Protein AF-A0A1Q3DV21-F1 (afdb_monomer_lite)

pLDDT: mean 72.17, std 26.62, range [23.64, 98.75]

Structure (mmCIF, N/CA/C/O backbone):
data_AF-A0A1Q3DV21-F1
#
_entry.id   AF-A0A1Q3DV21-F1
#
loop_
_atom_site.group_PDB
_atom_site.id
_atom_site.type_symbol
_atom_site.label_atom_id
_atom_site.label_alt_id
_atom_site.label_comp_id
_atom_site.label_asym_id
_atom_site.label_entity_id
_atom_site.label_seq_id
_atom_site.pdbx_PDB_ins_code
_atom_site.Cartn_x
_atom_site.Cartn_y
_atom_site.Cartn_z
_atom_site.occupancy
_atom_site.B_iso_or_equiv
_atom_site.auth_seq_id
_atom_site.auth_comp_id
_atom_site.auth_asym_id
_atom_site.auth_atom_id
_atom_site.pdbx_PDB_model_num
ATOM 1 N N . MET A 1 1 ? -10.808 -25.179 53.949 1.00 35.56 1 MET A N 1
ATOM 2 C CA . MET A 1 1 ? -9.372 -25.484 53.773 1.00 35.56 1 MET A CA 1
ATOM 3 C C . MET A 1 1 ? -9.140 -25.566 52.272 1.00 35.56 1 MET A C 1
ATOM 5 O O . MET A 1 1 ? -9.247 -26.633 51.697 1.00 35.56 1 MET A O 1
ATOM 9 N N . ASP A 1 2 ? -9.197 -24.445 51.559 1.00 35.69 2 ASP A N 1
ATOM 10 C CA . ASP A 1 2 ? -8.085 -23.500 51.369 1.00 35.69 2 ASP A CA 1
ATOM 11 C C . ASP A 1 2 ? -6.760 -24.191 51.053 1.00 35.69 2 ASP A C 1
ATOM 13 O O . ASP A 1 2 ? -6.125 -24.753 51.946 1.00 35.69 2 ASP A O 1
ATOM 17 N N . LYS A 1 3 ? -6.335 -24.070 49.792 1.00 32.59 3 LYS A N 1
ATOM 18 C CA . LYS A 1 3 ? -5.086 -23.388 49.433 1.00 32.59 3 LYS A CA 1
ATOM 19 C C . LYS A 1 3 ? -5.091 -23.030 47.945 1.00 32.59 3 LYS A C 1
ATOM 21 O O . LYS A 1 3 ? -5.139 -23.892 47.075 1.00 32.59 3 LYS A O 1
ATOM 26 N N . GLN A 1 4 ? -5.053 -21.721 47.711 1.00 35.03 4 GLN A N 1
ATOM 27 C CA . GLN A 1 4 ? -4.683 -21.059 46.466 1.00 35.03 4 GLN A CA 1
ATOM 28 C C . GLN A 1 4 ? -3.379 -21.638 45.902 1.00 35.03 4 GLN A C 1
ATOM 30 O O . GLN A 1 4 ? -2.454 -21.918 46.666 1.00 35.03 4 GLN A O 1
ATOM 35 N N . CYS A 1 5 ? -3.257 -21.690 44.575 1.00 30.16 5 CYS A N 1
ATOM 36 C CA . CYS A 1 5 ? -1.949 -21.610 43.941 1.00 30.16 5 CYS A CA 1
ATOM 37 C C . CYS A 1 5 ? -1.954 -20.489 42.903 1.00 30.16 5 CYS A C 1
ATOM 39 O O . CYS A 1 5 ? -2.880 -20.333 42.111 1.00 30.16 5 CYS A O 1
ATOM 41 N N . VAL A 1 6 ? -0.930 -19.662 43.037 1.00 31.05 6 VAL A N 1
ATOM 42 C CA . VAL A 1 6 ? -0.756 -18.323 42.495 1.00 31.05 6 VAL A CA 1
ATOM 43 C C . VAL A 1 6 ? -0.111 -18.385 41.111 1.00 31.05 6 VAL A C 1
ATOM 45 O O . VAL A 1 6 ? 0.775 -19.197 40.861 1.00 31.05 6 VAL A O 1
ATOM 48 N N . ASN A 1 7 ? -0.547 -17.462 40.253 1.00 39.38 7 ASN A N 1
ATOM 49 C CA . ASN A 1 7 ? 0.045 -17.052 38.979 1.00 39.38 7 ASN A CA 1
ATOM 50 C C . ASN A 1 7 ? 1.584 -16.969 38.986 1.00 39.38 7 ASN A C 1
ATOM 52 O O . ASN A 1 7 ? 2.143 -16.299 39.852 1.00 39.38 7 ASN A O 1
ATOM 56 N N . LYS A 1 8 ? 2.236 -17.477 37.930 1.00 30.03 8 LYS A N 1
ATOM 57 C CA . LYS A 1 8 ? 3.458 -16.905 37.320 1.00 30.03 8 LYS A CA 1
ATOM 58 C C . LYS A 1 8 ? 3.428 -17.248 35.828 1.00 30.03 8 LYS A C 1
ATOM 60 O O . LYS A 1 8 ? 3.391 -18.417 35.480 1.00 30.03 8 LYS A O 1
ATOM 65 N N . GLY A 1 9 ? 3.232 -16.260 34.958 1.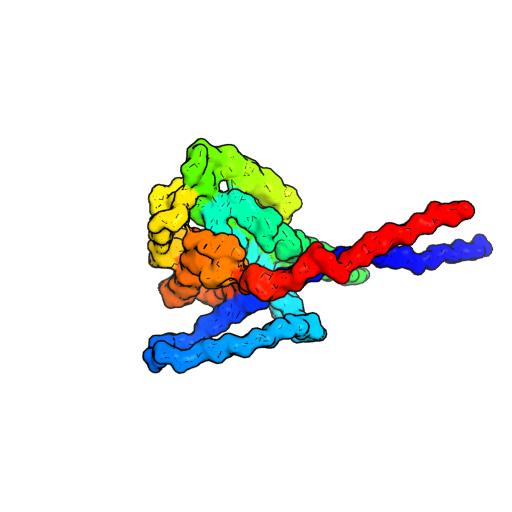00 24.84 9 GLY A N 1
ATOM 66 C CA . GLY A 1 9 ? 4.333 -15.584 34.258 1.00 24.84 9 GLY A CA 1
ATOM 67 C C . GLY A 1 9 ? 4.402 -16.161 32.840 1.00 24.84 9 GLY A C 1
ATOM 68 O O . GLY A 1 9 ? 4.728 -17.322 32.666 1.00 24.84 9 GLY A O 1
ATOM 69 N N . GLY A 1 10 ? 3.921 -15.462 31.819 1.00 30.41 10 GLY A N 1
ATOM 70 C CA . GLY A 1 10 ? 4.657 -14.355 31.218 1.00 30.41 10 GLY A CA 1
ATOM 71 C C . GLY A 1 10 ? 5.311 -14.858 29.931 1.00 30.41 10 GLY A C 1
ATOM 72 O O . GLY A 1 10 ? 6.524 -15.025 29.883 1.00 30.41 10 GLY A O 1
ATOM 73 N N . ALA A 1 11 ? 4.504 -15.143 28.906 1.00 30.14 11 ALA A N 1
ATOM 74 C CA . ALA A 1 11 ? 5.015 -15.365 27.560 1.00 30.14 11 ALA A CA 1
ATOM 75 C C . ALA A 1 11 ? 5.214 -13.987 26.923 1.00 30.14 11 ALA A C 1
ATOM 77 O O . ALA A 1 11 ? 4.266 -13.352 26.463 1.00 30.14 11 ALA A O 1
ATOM 78 N N . GLY A 1 12 ? 6.445 -13.485 27.000 1.00 24.62 12 GLY A N 1
ATOM 79 C CA . GLY A 1 12 ? 6.849 -12.277 26.300 1.00 24.62 12 GLY A CA 1
ATOM 80 C C . GLY A 1 12 ? 6.741 -12.510 24.800 1.00 24.62 12 GLY A C 1
ATOM 81 O O . GLY A 1 12 ? 7.603 -13.157 24.213 1.00 24.62 12 GLY A O 1
ATOM 82 N N . ALA A 1 13 ? 5.693 -11.969 24.183 1.00 28.05 13 ALA A N 1
ATOM 83 C CA . ALA A 1 13 ? 5.725 -11.681 22.763 1.00 28.05 13 ALA A CA 1
ATOM 84 C C . ALA A 1 13 ? 6.849 -10.660 22.560 1.00 28.05 13 ALA A C 1
ATOM 86 O O . ALA A 1 13 ? 6.783 -9.536 23.065 1.00 28.05 13 ALA A O 1
ATOM 87 N N . GLN A 1 14 ? 7.923 -11.073 21.892 1.00 23.64 14 GLN A N 1
ATOM 88 C CA . GLN A 1 14 ? 8.923 -10.147 21.384 1.00 23.64 14 GLN A CA 1
ATOM 89 C C . GLN A 1 14 ? 8.201 -9.224 20.404 1.00 23.64 14 GLN A C 1
ATOM 91 O O . GLN A 1 14 ? 7.930 -9.589 19.264 1.00 23.64 14 GLN A O 1
ATOM 96 N N . LEU A 1 15 ? 7.838 -8.036 20.885 1.00 29.30 15 LEU A N 1
ATOM 97 C CA . LEU A 1 15 ? 7.386 -6.939 20.053 1.00 29.30 15 LEU A CA 1
ATOM 98 C C . LEU A 1 15 ? 8.583 -6.566 19.176 1.00 29.30 15 LEU A C 1
ATOM 100 O O . LEU A 1 15 ? 9.472 -5.827 19.602 1.00 29.30 15 LEU A O 1
ATOM 104 N N . VAL A 1 16 ? 8.657 -7.132 17.971 1.00 29.67 16 VAL A N 1
ATOM 105 C CA . VAL A 1 16 ? 9.509 -6.570 16.926 1.00 29.67 16 VAL A CA 1
ATOM 106 C C . VAL A 1 16 ? 8.930 -5.186 16.688 1.00 29.67 16 VAL A C 1
ATOM 108 O O . VAL A 1 16 ? 7.840 -5.046 16.140 1.00 29.67 16 VAL A O 1
ATOM 111 N N . ALA A 1 17 ? 9.596 -4.169 17.230 1.00 31.95 17 ALA A N 1
ATOM 112 C CA . ALA A 1 17 ? 9.187 -2.787 17.080 1.00 31.95 17 ALA A CA 1
ATOM 113 C C . ALA A 1 17 ? 9.371 -2.407 15.610 1.00 31.95 17 ALA A C 1
ATOM 115 O O . ALA A 1 17 ? 10.426 -1.926 15.200 1.00 31.95 17 ALA A O 1
ATOM 116 N N . VAL A 1 18 ? 8.342 -2.666 14.809 1.00 42.09 18 VAL A N 1
ATOM 117 C CA . VAL A 1 18 ? 8.222 -2.128 13.466 1.00 42.09 18 VAL A CA 1
ATOM 118 C C . VAL A 1 18 ? 8.000 -0.632 13.641 1.00 42.09 18 VAL A C 1
ATOM 120 O O . VAL A 1 18 ? 6.947 -0.186 14.100 1.00 42.09 18 VAL A O 1
ATOM 123 N N . LYS A 1 19 ? 9.048 0.157 13.403 1.00 44.41 19 LYS A N 1
ATOM 124 C CA . LYS A 1 19 ? 8.984 1.599 13.603 1.00 44.41 19 LYS A CA 1
ATOM 125 C C . LYS A 1 19 ? 8.316 2.214 12.381 1.00 44.41 19 LYS A C 1
ATOM 127 O O . LYS A 1 19 ? 8.913 2.255 11.311 1.00 44.41 19 LYS A O 1
ATOM 132 N N . PHE A 1 20 ? 7.100 2.703 12.575 1.00 51.22 20 PHE A N 1
ATOM 133 C CA . PHE A 1 20 ? 6.411 3.543 11.609 1.00 51.22 20 PHE A CA 1
ATOM 134 C C . PHE A 1 20 ? 6.619 5.021 11.947 1.00 51.22 20 PHE A C 1
ATOM 136 O O . PHE A 1 20 ? 6.618 5.401 13.120 1.00 51.22 20 PHE A O 1
ATOM 143 N N . ILE A 1 21 ? 6.802 5.861 10.929 1.00 53.31 21 ILE A N 1
ATOM 144 C CA . ILE A 1 21 ? 6.745 7.324 11.065 1.00 53.31 21 ILE A CA 1
ATOM 145 C C . ILE A 1 21 ? 5.507 7.812 10.317 1.00 53.31 21 ILE A C 1
ATOM 147 O O . ILE A 1 21 ? 5.285 7.426 9.171 1.00 53.31 21 ILE A O 1
ATOM 151 N N . GLU A 1 22 ? 4.706 8.653 10.974 1.00 53.53 22 GLU A N 1
ATOM 152 C CA . GLU A 1 22 ? 3.632 9.391 10.308 1.00 53.53 22 GLU A CA 1
ATOM 153 C C . GLU A 1 22 ? 4.250 10.431 9.372 1.00 53.53 22 GLU A C 1
ATOM 155 O O . GLU A 1 22 ? 5.008 11.303 9.812 1.00 53.53 22 GLU A O 1
ATOM 160 N N . LEU A 1 23 ? 3.932 10.358 8.081 1.00 54.03 23 LEU A N 1
ATOM 161 C CA . LEU A 1 23 ? 4.341 11.379 7.124 1.00 54.03 23 LEU A CA 1
ATOM 162 C C . LEU A 1 23 ? 3.370 12.560 7.200 1.00 54.03 23 LEU A C 1
ATOM 164 O O . LEU A 1 23 ? 2.352 12.624 6.515 1.00 54.03 23 LEU A O 1
ATOM 168 N N . CYS A 1 24 ? 3.702 13.523 8.059 1.00 43.19 24 CYS A N 1
ATOM 169 C CA . CYS A 1 24 ? 2.975 14.782 8.180 1.00 43.19 24 CYS A CA 1
ATOM 170 C C . CYS A 1 24 ? 3.226 15.678 6.953 1.00 43.19 24 CYS A C 1
ATOM 172 O O . CYS A 1 24 ? 4.159 16.481 6.947 1.00 43.19 24 CYS A O 1
ATOM 174 N N . LEU A 1 25 ? 2.367 15.603 5.933 1.00 46.66 25 LEU A N 1
ATOM 175 C CA . LEU A 1 25 ? 2.372 16.522 4.784 1.00 46.66 25 LEU A CA 1
ATOM 176 C C . LEU A 1 25 ? 1.819 17.907 5.179 1.00 46.66 25 LEU A C 1
ATOM 178 O O . LEU A 1 25 ? 0.729 18.304 4.771 1.00 46.66 25 LEU A O 1
ATOM 182 N N . ARG A 1 26 ? 2.531 18.666 6.022 1.00 35.03 26 ARG A N 1
ATOM 183 C CA . ARG A 1 26 ? 2.174 20.068 6.299 1.00 35.03 26 ARG A CA 1
ATOM 184 C C . ARG A 1 26 ? 3.036 21.031 5.473 1.00 35.03 26 ARG A C 1
ATOM 186 O O . ARG A 1 26 ? 4.129 21.387 5.895 1.00 35.03 26 ARG A O 1
ATOM 193 N N . LYS A 1 27 ? 2.397 21.540 4.406 1.00 30.62 27 LYS A N 1
ATOM 194 C CA . LYS A 1 27 ? 2.658 22.734 3.561 1.00 30.62 27 LYS A CA 1
ATOM 195 C C . LYS A 1 27 ? 3.421 22.532 2.235 1.00 30.62 27 LYS A C 1
ATOM 197 O O . LYS A 1 27 ? 4.240 21.625 2.144 1.00 30.62 27 LYS A O 1
ATOM 202 N N . PRO A 1 28 ? 3.120 23.367 1.209 1.00 33.75 28 PRO A N 1
ATOM 203 C CA . PRO A 1 28 ? 3.706 23.253 -0.123 1.00 33.75 28 PRO A CA 1
ATOM 204 C C . PRO A 1 28 ? 5.196 23.575 -0.066 1.00 33.75 28 PRO A C 1
ATOM 206 O O . PRO A 1 28 ? 5.605 24.527 0.598 1.00 33.75 28 PRO A O 1
ATOM 209 N N . ILE A 1 29 ? 5.981 22.773 -0.775 1.00 37.59 29 ILE A N 1
ATOM 210 C CA . ILE A 1 29 ? 7.421 22.938 -0.936 1.00 37.59 29 ILE A CA 1
ATOM 211 C C . ILE A 1 29 ? 7.643 24.114 -1.894 1.00 37.59 29 ILE A C 1
ATOM 213 O O . ILE A 1 29 ? 7.579 23.950 -3.109 1.00 37.59 29 ILE A O 1
ATOM 217 N N . GLU A 1 30 ? 7.882 25.307 -1.352 1.00 34.59 30 GLU A N 1
ATOM 218 C CA . GLU A 1 30 ? 8.677 26.306 -2.063 1.00 34.59 30 GLU A CA 1
ATOM 219 C C . GLU A 1 30 ? 10.154 25.981 -1.827 1.00 34.59 30 GLU A C 1
ATOM 221 O O . GLU A 1 30 ? 10.592 25.815 -0.690 1.00 34.59 30 GLU A O 1
ATOM 226 N N . SER A 1 31 ? 10.852 25.804 -2.949 1.00 40.69 31 SER A N 1
ATOM 227 C CA . SER A 1 31 ? 12.302 25.778 -3.155 1.00 40.69 31 SER A CA 1
ATOM 228 C C . SER A 1 31 ? 13.183 25.853 -1.904 1.00 40.69 31 SER A C 1
ATOM 230 O O . SER A 1 31 ? 13.373 26.933 -1.358 1.00 40.69 31 SER A O 1
ATOM 232 N N . ASP A 1 32 ? 13.814 24.734 -1.550 1.00 32.00 32 ASP A N 1
ATOM 233 C CA . ASP A 1 32 ? 15.255 24.715 -1.278 1.00 32.00 32 ASP A CA 1
ATOM 234 C C . ASP A 1 32 ? 15.770 23.267 -1.262 1.00 32.00 32 ASP A C 1
ATOM 236 O O . ASP A 1 32 ? 15.599 22.491 -0.320 1.00 32.00 32 ASP A O 1
ATOM 240 N N . LEU A 1 33 ? 16.416 22.896 -2.370 1.00 40.44 33 LEU A N 1
ATOM 241 C CA . LEU A 1 33 ? 17.306 21.745 -2.454 1.00 40.44 33 LEU A CA 1
ATOM 242 C C . LEU A 1 33 ? 18.511 22.036 -1.555 1.00 40.44 33 LEU A C 1
ATOM 244 O O . LEU A 1 33 ? 19.382 22.802 -1.957 1.00 40.44 33 LEU A O 1
ATOM 248 N N . ASN A 1 34 ? 18.518 21.450 -0.353 1.00 35.69 34 ASN A N 1
ATOM 249 C CA . ASN A 1 34 ? 19.657 21.172 0.543 1.00 35.69 34 ASN A CA 1
ATOM 250 C C . ASN A 1 34 ? 19.338 21.539 1.998 1.00 35.69 34 ASN A C 1
ATOM 252 O O . ASN A 1 34 ? 19.782 22.578 2.480 1.00 35.69 34 ASN A O 1
ATOM 256 N N . GLN A 1 35 ? 18.633 20.654 2.712 1.00 34.09 35 GLN A N 1
ATOM 257 C CA . GLN A 1 35 ? 18.882 20.346 4.131 1.00 34.09 35 GLN A CA 1
ATOM 258 C C . GLN A 1 35 ? 17.888 19.289 4.639 1.00 34.09 35 GLN A C 1
ATOM 260 O O . GLN A 1 35 ? 16.906 19.590 5.308 1.00 34.09 35 GLN A O 1
ATOM 265 N N . VAL A 1 36 ? 18.179 18.014 4.377 1.00 36.81 36 VAL A N 1
ATOM 266 C CA . VAL A 1 36 ? 17.741 16.943 5.282 1.00 36.81 36 VAL A CA 1
ATOM 267 C C . VAL A 1 36 ? 18.975 16.544 6.075 1.00 36.81 36 VAL A C 1
ATOM 269 O O . VAL A 1 36 ? 19.808 15.763 5.622 1.00 36.81 36 VAL A O 1
ATOM 272 N N . ILE A 1 37 ? 19.139 17.160 7.246 1.00 32.81 37 ILE A N 1
ATOM 273 C CA . ILE A 1 37 ? 20.133 16.733 8.228 1.00 32.81 37 ILE A CA 1
ATOM 274 C C . ILE A 1 37 ? 19.688 15.355 8.726 1.00 32.81 37 ILE A C 1
ATOM 276 O O . ILE A 1 37 ? 18.810 15.231 9.579 1.00 32.81 37 ILE A O 1
ATOM 280 N N . VAL A 1 38 ? 20.292 14.308 8.169 1.00 33.12 38 VAL A N 1
ATOM 281 C CA . VAL A 1 38 ? 20.250 12.948 8.709 1.00 33.12 38 VAL A CA 1
ATOM 282 C C . VAL A 1 38 ? 21.035 12.927 10.019 1.00 33.12 38 VAL A C 1
ATOM 284 O O . VAL A 1 38 ? 22.242 12.712 10.041 1.00 33.12 38 VAL A O 1
ATOM 287 N N . ASN A 1 39 ? 20.345 13.166 11.132 1.00 27.00 39 ASN A N 1
ATOM 288 C CA . ASN A 1 39 ? 20.843 12.781 12.447 1.00 27.00 39 ASN A CA 1
ATOM 289 C C . ASN A 1 39 ? 20.519 11.292 12.657 1.00 27.00 39 ASN A C 1
ATOM 291 O O . ASN A 1 39 ? 19.334 10.948 12.731 1.00 27.00 39 ASN A O 1
ATOM 295 N N . PRO A 1 40 ? 21.517 10.394 12.788 1.00 35.28 40 PRO A N 1
ATOM 296 C CA . PRO A 1 40 ? 21.290 8.983 13.059 1.00 35.28 40 PRO A CA 1
ATOM 297 C C . PRO A 1 40 ? 20.991 8.827 14.551 1.00 35.28 40 PRO A C 1
ATOM 299 O O . PRO A 1 40 ? 21.788 8.317 15.332 1.00 35.28 40 PRO A O 1
ATOM 302 N N . ILE A 1 41 ? 19.830 9.313 14.976 1.00 32.16 41 ILE A N 1
ATOM 303 C CA . ILE A 1 41 ? 19.285 8.965 16.278 1.00 32.16 41 ILE A CA 1
ATOM 304 C C . ILE A 1 41 ? 18.467 7.706 16.032 1.00 32.16 41 ILE A C 1
ATOM 306 O O . ILE A 1 41 ? 17.327 7.759 15.567 1.00 32.16 41 ILE A O 1
ATOM 310 N N . LEU A 1 42 ? 19.076 6.559 16.348 1.00 32.81 42 LEU A N 1
ATOM 311 C CA . LEU A 1 42 ? 18.360 5.368 16.798 1.00 32.81 42 LEU A CA 1
ATOM 312 C C . LEU A 1 42 ? 17.388 5.832 17.886 1.00 32.81 42 LEU A C 1
ATOM 314 O O . LEU A 1 42 ? 17.743 5.965 19.057 1.00 32.81 42 LEU A O 1
ATOM 318 N N . TYR A 1 43 ? 16.183 6.198 17.459 1.00 33.72 43 TYR A N 1
ATOM 319 C CA . TYR A 1 43 ? 15.122 6.664 18.330 1.00 33.72 43 TYR A CA 1
ATOM 320 C C . TYR A 1 43 ? 14.756 5.472 19.201 1.00 33.72 43 TYR A C 1
ATOM 322 O O . TYR A 1 43 ? 14.035 4.582 18.760 1.00 33.72 43 TYR A O 1
ATOM 330 N N . ARG A 1 44 ? 15.336 5.414 20.401 1.00 30.89 44 ARG A N 1
ATOM 331 C CA . ARG A 1 44 ? 14.920 4.498 21.456 1.00 30.89 44 ARG A CA 1
ATOM 332 C C . ARG A 1 44 ? 13.477 4.869 21.790 1.00 30.89 44 ARG A C 1
ATOM 334 O O . ARG A 1 44 ? 13.268 5.957 22.330 1.00 30.89 44 ARG A O 1
ATOM 341 N N . PRO A 1 45 ? 12.477 4.033 21.473 1.00 35.00 45 PRO A N 1
ATOM 342 C CA . PRO A 1 45 ? 11.111 4.334 21.836 1.00 35.00 45 PRO A CA 1
ATOM 343 C C . PRO A 1 45 ? 10.963 3.971 23.310 1.00 35.00 45 PRO A C 1
ATOM 345 O O . PRO A 1 45 ? 10.558 2.868 23.651 1.00 35.00 45 PRO A O 1
ATOM 348 N N . THR A 1 46 ? 11.351 4.871 24.210 1.00 36.06 46 THR A N 1
ATOM 349 C CA . THR A 1 46 ? 10.904 4.767 25.603 1.00 36.06 46 THR A CA 1
ATOM 350 C C . THR A 1 46 ? 9.586 5.498 25.830 1.00 36.06 46 THR A C 1
ATOM 352 O O . THR A 1 46 ? 8.966 5.245 26.849 1.00 36.06 46 THR A O 1
ATOM 355 N N . HIS A 1 47 ? 9.098 6.307 24.876 1.00 36.62 47 HIS A N 1
ATOM 356 C CA . HIS A 1 47 ? 7.752 6.903 24.899 1.00 36.62 47 HIS A CA 1
ATOM 357 C C . HIS A 1 47 ? 7.254 7.324 23.496 1.00 36.62 47 HIS A C 1
ATOM 359 O O . HIS A 1 47 ? 6.862 8.470 23.289 1.00 36.62 47 HIS A O 1
ATOM 365 N N . SER A 1 48 ? 7.237 6.426 22.507 1.00 42.47 48 SER A N 1
ATOM 366 C CA . SER A 1 48 ? 6.312 6.620 21.379 1.00 42.47 48 SER A CA 1
ATOM 367 C C . SER A 1 48 ? 4.942 6.148 21.853 1.00 42.47 48 SER A C 1
ATOM 369 O O . SER A 1 48 ? 4.779 4.961 22.136 1.00 42.47 48 SER A O 1
ATOM 371 N N . GLY A 1 49 ? 3.982 7.061 22.020 1.00 45.97 49 GLY A N 1
ATOM 372 C CA . GLY A 1 49 ? 2.587 6.663 22.215 1.00 45.97 49 GLY A CA 1
ATOM 373 C C . GLY A 1 49 ? 2.187 5.668 21.125 1.00 45.97 49 GLY A C 1
ATOM 374 O O . GLY A 1 49 ? 2.684 5.772 20.005 1.00 45.97 49 GLY A O 1
ATOM 375 N N . ASP A 1 50 ? 1.361 4.681 21.465 1.00 54.06 50 ASP A N 1
ATOM 376 C CA . ASP A 1 50 ? 0.825 3.737 20.485 1.00 54.06 50 ASP A CA 1
ATOM 377 C C . ASP A 1 50 ? 0.179 4.546 19.333 1.00 54.06 50 ASP A C 1
ATOM 379 O O . ASP A 1 50 ? -0.774 5.285 19.589 1.00 54.06 50 ASP A O 1
ATOM 383 N N . PRO A 1 51 ? 0.716 4.501 18.095 1.00 54.97 51 PRO A N 1
ATOM 384 C CA . PRO A 1 51 ? 0.194 5.289 16.973 1.00 54.97 51 PRO A CA 1
ATOM 385 C C . PRO A 1 51 ? -1.215 4.836 16.562 1.00 54.97 51 PRO A C 1
ATOM 387 O O . PRO A 1 51 ? -1.936 5.566 15.883 1.00 54.97 51 PRO A O 1
ATOM 390 N N . PHE A 1 52 ? -1.623 3.653 17.024 1.00 57.47 52 PHE A N 1
ATOM 391 C CA . PHE A 1 52 ? -2.959 3.095 16.878 1.00 57.47 52 PHE A CA 1
ATOM 392 C C . PHE A 1 52 ? -3.788 3.250 18.156 1.00 57.47 52 PHE A C 1
ATOM 394 O O . PHE A 1 52 ? -4.907 2.737 18.233 1.00 57.47 52 PHE A O 1
ATOM 401 N N . LYS A 1 53 ? -3.293 4.012 19.147 1.00 56.09 53 LYS A N 1
ATOM 402 C CA . LYS A 1 53 ? -4.077 4.373 20.322 1.00 56.09 53 LYS A CA 1
ATOM 403 C C . LYS A 1 53 ? -5.315 5.104 19.842 1.00 56.09 53 LYS A C 1
ATOM 405 O O . LYS A 1 53 ? -5.256 6.159 19.212 1.00 56.09 53 LYS A O 1
ATOM 410 N N . ARG A 1 54 ? -6.455 4.505 20.141 1.00 58.78 54 ARG A N 1
ATOM 411 C CA . ARG A 1 54 ? -7.745 4.936 19.638 1.00 58.78 54 ARG A CA 1
ATOM 412 C C . ARG A 1 54 ? -8.144 6.274 20.268 1.00 58.78 54 ARG A C 1
ATOM 414 O O . ARG A 1 54 ? -8.681 6.327 21.367 1.00 58.78 54 ARG A O 1
ATOM 421 N N . GLU A 1 55 ? -7.864 7.366 19.560 1.00 57.00 55 GLU A N 1
ATOM 422 C CA . GLU A 1 55 ? -8.284 8.728 19.940 1.00 57.00 55 GLU A CA 1
ATOM 423 C C . GLU A 1 55 ? -9.774 8.992 19.639 1.00 57.00 55 GLU A C 1
ATOM 425 O O . GLU A 1 55 ? -10.339 9.984 20.090 1.00 57.00 55 GLU A O 1
ATOM 430 N N . SER A 1 56 ? -10.416 8.108 18.865 1.00 58.22 56 SER A N 1
ATOM 431 C CA . SER A 1 56 ? -11.757 8.276 18.297 1.00 58.22 56 SER A CA 1
ATOM 432 C C . SER A 1 56 ? -12.653 7.074 18.596 1.00 58.22 56 SER A C 1
ATOM 434 O O . SER A 1 56 ? -12.223 5.925 18.537 1.00 58.22 56 SER A O 1
ATOM 436 N N . THR A 1 57 ? -13.941 7.315 18.837 1.00 61.72 57 THR A N 1
ATOM 437 C CA . THR A 1 57 ? -14.937 6.244 18.988 1.00 61.72 57 THR A CA 1
ATOM 438 C C . THR A 1 57 ? -15.238 5.511 17.679 1.00 61.72 57 THR A C 1
ATOM 440 O O . THR A 1 57 ? -15.838 4.444 17.735 1.00 61.72 57 THR A O 1
ATOM 443 N N . ARG A 1 58 ? -14.801 6.015 16.516 1.00 65.38 58 ARG A N 1
ATOM 444 C CA . ARG A 1 58 ? -15.020 5.362 15.214 1.00 65.38 58 ARG A CA 1
ATOM 445 C C . ARG A 1 58 ? -14.022 4.216 14.971 1.00 65.38 58 ARG A C 1
ATOM 447 O O . ARG A 1 58 ? -12.862 4.366 15.361 1.00 65.38 58 ARG A O 1
ATOM 454 N N . PRO A 1 59 ? -14.441 3.118 14.314 1.00 70.88 59 PRO A N 1
ATOM 455 C CA . PRO A 1 59 ? -13.534 2.047 13.906 1.00 70.88 59 PRO A CA 1
ATOM 456 C C . PRO A 1 59 ? -12.494 2.581 12.914 1.00 70.88 59 PRO A C 1
ATOM 458 O O . PRO A 1 59 ? -12.829 3.372 12.026 1.00 70.88 59 PRO A O 1
ATOM 461 N N . GLN A 1 60 ? -11.228 2.186 13.077 1.00 85.06 60 GLN A N 1
ATOM 462 C CA . GLN A 1 60 ? -10.187 2.525 12.105 1.00 85.06 60 GLN A CA 1
ATOM 463 C C . GLN A 1 60 ? -10.290 1.579 10.911 1.00 85.06 60 GLN A C 1
ATOM 465 O O . GLN A 1 60 ? -10.410 0.371 11.089 1.00 85.06 60 GLN A O 1
ATOM 470 N N . ARG A 1 61 ? -10.213 2.129 9.700 1.00 92.88 61 ARG A N 1
ATOM 471 C CA . ARG A 1 61 ? -10.147 1.368 8.449 1.00 92.88 61 ARG A CA 1
ATOM 472 C C . ARG A 1 61 ? -8.730 1.482 7.912 1.00 92.88 61 ARG A C 1
ATOM 474 O O . ARG A 1 61 ? -8.348 2.541 7.407 1.00 92.88 61 ARG A O 1
ATOM 481 N N . VAL A 1 62 ? -7.935 0.440 8.127 1.00 94.19 62 VAL A N 1
ATOM 482 C CA . VAL A 1 62 ? -6.493 0.432 7.866 1.00 94.19 62 VAL A CA 1
ATOM 483 C C . VAL A 1 62 ? -6.218 -0.317 6.570 1.00 94.19 62 VAL A C 1
ATOM 485 O O . VAL A 1 62 ? -6.508 -1.504 6.472 1.00 94.19 62 VAL A O 1
ATOM 488 N N . LEU A 1 63 ? -5.643 0.376 5.594 1.00 97.75 63 LEU A N 1
ATOM 489 C CA . LEU A 1 63 ? -5.196 -0.181 4.326 1.00 97.75 63 LEU A CA 1
ATOM 490 C C . LEU A 1 63 ? -3.697 -0.455 4.362 1.00 97.75 63 LEU A C 1
ATOM 492 O O . LEU A 1 63 ? -2.912 0.455 4.617 1.00 97.75 63 LEU A O 1
ATOM 496 N N . LEU A 1 64 ? -3.304 -1.682 4.047 1.00 98.06 64 LEU A N 1
ATOM 497 C CA . LEU A 1 64 ? -1.935 -2.027 3.694 1.00 98.06 64 LEU A CA 1
ATOM 498 C C . LEU A 1 64 ? -1.764 -1.941 2.174 1.00 98.06 64 LEU A C 1
ATOM 500 O O . LEU A 1 64 ? -2.454 -2.656 1.453 1.00 98.06 64 LEU A O 1
ATOM 504 N N . VAL A 1 65 ? -0.841 -1.102 1.699 1.00 98.62 65 VAL A N 1
ATOM 505 C CA . VAL A 1 65 ? -0.459 -1.018 0.280 1.00 98.62 65 VAL A CA 1
ATOM 506 C C . VAL A 1 65 ? 0.925 -1.631 0.093 1.00 98.62 65 VAL A C 1
ATOM 508 O O . VAL A 1 65 ? 1.891 -1.162 0.698 1.00 98.62 65 VAL A O 1
ATOM 511 N N . THR A 1 66 ? 1.014 -2.660 -0.746 1.00 98.31 66 THR A N 1
ATOM 512 C CA . THR A 1 66 ? 2.235 -3.448 -1.017 1.00 98.31 66 THR A CA 1
ATOM 513 C C . THR A 1 66 ? 2.490 -3.562 -2.516 1.00 98.31 66 THR A C 1
ATOM 515 O O . THR A 1 66 ? 1.590 -3.284 -3.315 1.00 98.31 66 THR A O 1
ATOM 518 N N . ALA A 1 67 ? 3.717 -3.913 -2.904 1.00 97.62 67 ALA A N 1
ATOM 519 C CA . ALA A 1 67 ? 4.072 -4.050 -4.310 1.00 97.62 67 ALA A CA 1
ATOM 520 C C . ALA A 1 67 ? 3.729 -5.447 -4.826 1.00 97.62 67 ALA A C 1
ATOM 522 O O . ALA A 1 67 ? 3.139 -5.557 -5.901 1.00 97.62 67 ALA A O 1
ATOM 523 N N . HIS A 1 68 ? 4.074 -6.483 -4.058 1.00 97.81 68 HIS A N 1
ATOM 524 C CA . HIS A 1 68 ? 4.036 -7.870 -4.515 1.00 97.81 68 HIS A CA 1
ATOM 525 C C . HIS A 1 68 ? 3.361 -8.810 -3.510 1.00 97.81 68 HIS A C 1
ATOM 527 O O . HIS A 1 68 ? 3.347 -8.530 -2.309 1.00 97.81 68 HIS A O 1
ATOM 533 N N . PRO A 1 69 ? 2.800 -9.938 -3.983 1.00 97.75 69 PRO A N 1
ATOM 534 C CA . PRO A 1 69 ? 2.440 -11.057 -3.123 1.00 97.75 69 PRO A CA 1
ATOM 535 C C . PRO A 1 69 ? 3.677 -11.560 -2.383 1.00 97.75 69 PRO A C 1
ATOM 537 O O . PRO A 1 69 ? 4.625 -11.913 -3.073 1.00 97.75 69 PRO A O 1
ATOM 540 N N . ASP A 1 70 ? 3.609 -11.670 -1.049 1.00 95.38 70 ASP A N 1
ATOM 541 C CA . ASP A 1 70 ? 4.671 -11.998 -0.072 1.00 95.38 70 ASP A CA 1
ATOM 542 C C . ASP A 1 70 ? 5.099 -10.819 0.820 1.00 95.38 70 ASP A C 1
ATOM 544 O O . ASP A 1 70 ? 5.461 -11.028 1.985 1.00 95.38 70 ASP A O 1
ATOM 548 N N . ASP A 1 71 ? 4.952 -9.579 0.354 1.00 96.88 71 ASP A N 1
ATOM 549 C CA . ASP A 1 71 ? 5.287 -8.381 1.123 1.00 96.88 71 ASP A CA 1
ATOM 550 C C . ASP A 1 71 ? 4.519 -8.313 2.452 1.00 96.88 71 ASP A C 1
ATOM 552 O O . ASP A 1 71 ? 5.055 -7.909 3.494 1.00 96.88 71 ASP A O 1
ATOM 556 N N . GLU A 1 72 ? 3.242 -8.707 2.432 1.00 95.62 72 GLU A N 1
ATOM 557 C CA . GLU A 1 72 ? 2.343 -8.634 3.578 1.00 95.62 72 GLU A CA 1
ATOM 558 C C . GLU A 1 72 ? 2.814 -9.533 4.721 1.00 95.62 72 GLU A C 1
ATOM 560 O O . GLU A 1 72 ? 2.829 -9.110 5.881 1.00 95.62 72 GLU A O 1
ATOM 565 N N . CYS A 1 73 ? 3.261 -10.750 4.404 1.00 92.81 73 CYS A N 1
ATOM 566 C CA . CYS A 1 73 ? 3.731 -11.695 5.406 1.00 92.81 73 CYS A CA 1
ATOM 567 C C . CYS A 1 73 ? 5.198 -11.485 5.769 1.00 92.81 73 CYS A C 1
ATOM 569 O O . CYS A 1 73 ? 5.556 -11.643 6.940 1.00 92.81 73 CYS A O 1
ATOM 571 N N . LEU A 1 74 ? 6.030 -11.068 4.815 1.00 92.62 74 LEU A N 1
ATOM 572 C CA . LEU A 1 74 ? 7.457 -10.868 5.032 1.00 92.62 74 LEU A CA 1
ATOM 573 C C . LEU A 1 74 ? 7.746 -9.623 5.879 1.00 92.62 74 LEU A C 1
ATOM 575 O O . LEU A 1 74 ? 8.616 -9.661 6.755 1.00 92.62 74 LEU A O 1
ATOM 579 N N . PHE A 1 75 ? 7.011 -8.531 5.650 1.00 91.94 75 PHE A N 1
ATOM 580 C CA . PHE A 1 75 ? 7.310 -7.235 6.261 1.00 91.94 75 PHE A CA 1
ATOM 581 C C . PHE A 1 75 ? 6.244 -6.739 7.239 1.00 91.94 75 PHE A C 1
ATOM 583 O O . PHE A 1 75 ? 6.582 -6.031 8.192 1.00 91.94 75 PHE A O 1
ATOM 590 N N . PHE A 1 76 ? 4.974 -7.109 7.045 1.00 92.62 76 PHE A N 1
ATOM 591 C CA . PHE A 1 76 ? 3.859 -6.508 7.785 1.00 92.62 76 PHE A CA 1
ATOM 592 C C . PHE A 1 76 ? 3.124 -7.458 8.735 1.00 92.62 76 PHE A C 1
ATOM 594 O O . PHE A 1 76 ? 2.370 -6.965 9.575 1.00 92.62 76 PHE A O 1
ATOM 601 N N . ALA A 1 77 ? 3.373 -8.773 8.708 1.00 89.88 77 ALA A N 1
ATOM 602 C CA . ALA A 1 77 ? 2.672 -9.735 9.567 1.00 89.88 77 ALA A CA 1
ATOM 603 C C . ALA A 1 77 ? 2.638 -9.337 11.058 1.00 89.88 77 ALA A C 1
ATOM 605 O O . ALA A 1 77 ? 1.547 -9.326 11.635 1.00 89.88 77 ALA A O 1
ATOM 606 N N . PRO A 1 78 ? 3.753 -8.927 11.708 1.00 87.31 78 PRO A N 1
ATOM 607 C CA . PRO A 1 78 ? 3.707 -8.506 13.111 1.00 87.31 78 PRO A CA 1
ATOM 608 C C . PRO A 1 78 ? 2.782 -7.307 13.351 1.00 87.31 78 PRO A C 1
ATOM 610 O O . PRO A 1 78 ? 2.081 -7.252 14.362 1.00 87.31 78 PRO A O 1
ATOM 613 N N . THR A 1 79 ? 2.756 -6.351 12.420 1.00 85.88 79 THR A N 1
ATOM 614 C CA . THR A 1 79 ? 1.890 -5.170 12.491 1.00 85.88 79 THR A CA 1
ATOM 615 C C . THR A 1 79 ? 0.430 -5.547 12.286 1.00 85.88 79 THR A C 1
ATOM 617 O O . THR A 1 79 ? -0.416 -5.118 13.066 1.00 85.88 79 THR A O 1
ATOM 620 N N . ILE A 1 80 ? 0.136 -6.387 11.294 1.00 87.94 80 ILE A N 1
ATOM 621 C CA . ILE A 1 80 ? -1.223 -6.840 10.990 1.00 87.94 80 ILE A CA 1
ATOM 622 C C . ILE A 1 80 ? -1.801 -7.610 12.182 1.00 87.94 80 ILE A C 1
ATOM 624 O O . ILE A 1 80 ? -2.883 -7.271 12.659 1.00 87.94 80 ILE A O 1
ATOM 628 N N . PHE A 1 81 ? -1.049 -8.556 12.756 1.00 85.75 81 PHE A N 1
ATOM 629 C CA . PHE A 1 81 ? -1.476 -9.264 13.965 1.00 85.75 81 PHE A CA 1
ATOM 630 C C . PHE A 1 81 ? -1.612 -8.341 15.177 1.00 85.75 81 PHE A C 1
ATOM 632 O O . PHE A 1 81 ? -2.523 -8.523 15.981 1.00 85.75 81 PHE A O 1
ATOM 639 N N . GLY A 1 82 ? -0.741 -7.340 15.324 1.00 83.69 82 GLY A N 1
ATOM 640 C CA . GLY A 1 82 ? -0.862 -6.338 16.383 1.00 83.69 82 GLY A CA 1
ATOM 641 C C . GLY A 1 82 ? -2.162 -5.536 16.282 1.00 83.69 82 GLY A C 1
ATOM 642 O O . GLY A 1 82 ? -2.844 -5.336 17.285 1.00 83.69 82 GLY A O 1
ATOM 643 N N . LEU A 1 83 ? -2.541 -5.135 15.068 1.00 82.50 83 LEU A N 1
ATOM 644 C CA . LEU A 1 83 ? -3.775 -4.396 14.800 1.00 82.50 83 LEU A CA 1
ATOM 645 C C . LEU A 1 83 ? -5.026 -5.262 14.947 1.00 82.50 83 LEU A C 1
ATOM 647 O O . LEU A 1 83 ? -6.026 -4.789 15.489 1.00 82.50 83 LEU A O 1
ATOM 651 N N . ALA A 1 84 ? -4.955 -6.520 14.508 1.00 78.94 84 ALA A N 1
ATOM 652 C CA . ALA A 1 84 ? -6.032 -7.488 14.661 1.00 78.94 84 ALA A CA 1
ATOM 653 C C . ALA A 1 84 ? -6.259 -7.837 16.143 1.00 78.94 84 ALA A C 1
ATOM 655 O O . ALA A 1 84 ? -7.384 -7.767 16.626 1.00 78.94 84 ALA A O 1
ATOM 656 N N . ASN A 1 85 ? -5.200 -8.129 16.905 1.00 67.38 85 ASN A N 1
ATOM 657 C CA . ASN A 1 85 ? -5.299 -8.574 18.303 1.00 67.38 85 ASN A CA 1
ATOM 658 C C . ASN A 1 85 ? -5.466 -7.427 19.312 1.00 67.38 85 ASN A C 1
ATOM 660 O O . ASN A 1 85 ? -6.045 -7.624 20.381 1.00 67.38 85 ASN A O 1
ATOM 664 N N . GLY A 1 86 ? -4.983 -6.221 18.997 1.00 58.91 86 GLY A N 1
ATOM 665 C CA . GLY A 1 86 ? -5.177 -5.032 19.834 1.00 58.91 86 GLY A CA 1
ATOM 666 C C . GLY A 1 86 ? -6.651 -4.641 19.989 1.00 58.91 86 GLY A C 1
ATOM 667 O O . GLY A 1 86 ? -7.020 -4.012 20.979 1.00 58.91 86 GLY A O 1
ATOM 668 N N . SER A 1 87 ? -7.508 -5.062 19.055 1.00 53.81 87 SER A N 1
ATOM 669 C CA . SER A 1 87 ? -8.961 -4.922 19.172 1.00 53.81 87 SER A CA 1
ATOM 670 C C . SER A 1 87 ? -9.543 -5.817 20.280 1.00 53.81 87 SER A C 1
ATOM 672 O O . SER A 1 87 ? -10.324 -5.338 21.095 1.00 53.81 87 SER A O 1
ATOM 674 N N . GLN A 1 88 ? -9.057 -7.057 20.413 1.00 47.12 88 GLN A N 1
ATOM 675 C CA . GLN A 1 88 ? -9.552 -8.037 21.390 1.00 47.12 88 GLN A CA 1
ATOM 676 C C . GLN A 1 88 ? -9.096 -7.755 22.830 1.00 47.12 88 GLN A C 1
ATOM 678 O O . GLN A 1 88 ? -9.813 -8.047 23.784 1.00 47.12 88 GLN A O 1
ATOM 683 N N . LEU A 1 89 ? -7.905 -7.175 23.024 1.00 43.78 89 LEU A N 1
ATOM 684 C CA . LEU A 1 89 ? -7.378 -6.884 24.367 1.00 43.78 89 LEU A CA 1
ATOM 685 C C . LEU A 1 89 ? -8.057 -5.681 25.048 1.00 43.78 89 LEU A C 1
ATOM 687 O O . LEU A 1 89 ? -7.998 -5.565 26.272 1.00 43.78 89 LEU A O 1
ATOM 691 N N . ASN A 1 90 ? -8.706 -4.801 24.279 1.00 45.94 90 ASN A N 1
ATOM 692 C CA . ASN A 1 90 ? -9.402 -3.619 24.798 1.00 45.94 90 ASN A CA 1
ATOM 693 C C . ASN A 1 90 ? -10.866 -3.895 25.207 1.00 45.94 90 ASN A C 1
ATOM 695 O O . ASN A 1 90 ? -11.454 -3.063 25.896 1.00 45.94 90 ASN A O 1
ATOM 699 N N . ASP A 1 91 ? -11.420 -5.064 24.864 1.00 44.81 91 ASP A N 1
ATOM 700 C CA . ASP A 1 91 ? -12.782 -5.500 25.231 1.00 44.81 91 ASP A CA 1
ATOM 701 C C . ASP A 1 91 ? -12.883 -6.124 26.636 1.00 44.81 91 ASP A C 1
ATOM 703 O O . ASP A 1 91 ? -13.961 -6.493 27.097 1.00 44.81 91 ASP A O 1
ATOM 707 N N . ALA A 1 92 ? -11.781 -6.189 27.390 1.00 48.16 92 ALA A N 1
ATOM 708 C CA . ALA A 1 92 ? -11.784 -6.646 28.783 1.00 48.16 92 ALA A CA 1
ATOM 709 C C . ALA A 1 92 ? -12.309 -5.587 29.786 1.00 48.16 92 ALA A C 1
ATOM 711 O O . ALA A 1 92 ? -11.953 -5.617 30.970 1.00 48.16 92 ALA A O 1
ATOM 712 N N . SER A 1 93 ? -13.151 -4.640 29.351 1.00 44.47 93 SER A N 1
ATOM 713 C CA . SER A 1 93 ? -13.895 -3.772 30.268 1.00 44.47 93 SER A CA 1
ATOM 714 C C . SER A 1 93 ? -14.970 -4.586 30.996 1.00 44.47 93 SER A C 1
ATOM 716 O O . SER A 1 93 ? -15.888 -5.116 30.382 1.00 44.47 93 SER A O 1
ATOM 718 N N . GLN A 1 94 ? -14.840 -4.670 32.322 1.00 44.59 94 GLN A N 1
ATOM 719 C CA . GLN A 1 94 ? -15.609 -5.496 33.268 1.00 44.59 94 GLN A CA 1
ATOM 720 C C . GLN A 1 94 ? -17.126 -5.235 33.378 1.00 44.59 94 GLN A C 1
ATOM 722 O O . GLN A 1 94 ? -17.766 -5.789 34.272 1.00 44.59 94 GLN A O 1
ATOM 727 N N . ASP A 1 95 ? -17.722 -4.422 32.516 1.00 47.41 95 ASP A N 1
ATOM 728 C CA . ASP A 1 95 ? -19.151 -4.124 32.574 1.00 47.41 95 ASP A CA 1
ATOM 729 C C . ASP A 1 95 ? -19.824 -4.713 31.336 1.00 47.41 95 ASP A C 1
ATOM 731 O O . ASP A 1 95 ? -19.645 -4.202 30.233 1.00 47.41 95 ASP A O 1
ATOM 735 N N . GLY A 1 96 ? -20.555 -5.820 31.515 1.00 45.50 96 GLY A N 1
ATOM 736 C CA . GLY A 1 96 ? -21.186 -6.652 30.475 1.00 45.50 96 GLY A CA 1
ATOM 737 C C . GLY A 1 96 ? -22.262 -5.966 29.620 1.00 45.50 96 GLY A C 1
ATOM 738 O O . GLY A 1 96 ? -23.171 -6.620 29.111 1.00 45.50 96 GLY A O 1
ATOM 739 N N . SER A 1 97 ? -22.182 -4.650 29.466 1.00 45.28 97 SER A N 1
ATOM 740 C CA . SER A 1 97 ? -22.792 -3.905 28.379 1.00 45.28 97 SER A CA 1
ATOM 741 C C . SER A 1 97 ? -22.242 -4.397 27.035 1.00 45.28 97 SER A C 1
ATOM 743 O O . SER A 1 97 ? -21.033 -4.486 26.844 1.00 45.28 97 SER A O 1
ATOM 745 N N . ILE A 1 98 ? -23.141 -4.749 26.109 1.00 44.66 98 ILE A N 1
ATOM 746 C CA . ILE A 1 98 ? -22.811 -5.119 24.726 1.00 44.66 98 ILE A CA 1
ATOM 747 C C . ILE A 1 98 ? -22.183 -3.884 24.063 1.00 44.66 98 ILE A C 1
ATOM 749 O O . ILE A 1 98 ? -22.884 -3.020 23.530 1.00 44.66 98 ILE A O 1
ATOM 753 N N . GLY A 1 99 ? -20.864 -3.755 24.188 1.00 43.59 99 GLY A N 1
ATOM 754 C CA . GLY A 1 99 ? -20.077 -2.710 23.555 1.00 43.59 99 GLY A CA 1
ATOM 755 C C . GLY A 1 99 ? -20.150 -2.891 22.047 1.00 43.59 99 GLY A C 1
ATOM 756 O O . GLY A 1 99 ? -20.004 -3.997 21.542 1.00 43.59 99 GLY A O 1
ATOM 757 N N . GLN A 1 100 ? -20.433 -1.816 21.312 1.00 44.31 100 GLN A N 1
ATOM 758 C CA . GLN A 1 100 ? -20.371 -1.857 19.855 1.00 44.31 100 GLN A CA 1
ATOM 759 C C . GLN A 1 100 ? -18.981 -2.345 19.427 1.00 44.31 100 GLN A C 1
ATOM 761 O O . GLN A 1 100 ? -17.992 -1.690 19.769 1.00 44.31 100 GLN A O 1
ATOM 766 N N . ASN A 1 101 ? -18.939 -3.454 18.679 1.00 48.72 101 ASN A N 1
ATOM 767 C CA . ASN A 1 101 ? -17.753 -4.009 18.026 1.00 48.72 101 ASN A CA 1
ATOM 768 C C . ASN A 1 101 ? -17.115 -2.929 17.150 1.00 48.72 101 ASN A C 1
ATOM 770 O O . ASN A 1 101 ? -17.478 -2.729 15.993 1.00 48.72 101 ASN A O 1
ATOM 774 N N . ASN A 1 102 ? -16.194 -2.179 17.735 1.00 54.72 102 ASN A N 1
ATOM 775 C CA . ASN A 1 102 ? -15.446 -1.136 17.060 1.00 54.72 102 ASN A CA 1
ATOM 776 C C . ASN A 1 102 ? -14.027 -1.644 16.806 1.00 54.72 102 ASN A C 1
ATOM 778 O O . ASN A 1 102 ? -13.039 -1.032 17.224 1.00 54.72 102 ASN A O 1
ATOM 782 N N . GLU A 1 103 ? -13.959 -2.820 16.200 1.00 71.06 103 GLU A N 1
ATOM 783 C CA . GLU A 1 103 ? -12.712 -3.443 15.799 1.00 71.06 103 GLU A CA 1
ATOM 784 C C . GLU A 1 103 ? -12.099 -2.646 14.644 1.00 71.06 103 GLU A C 1
ATOM 786 O O . GLU A 1 103 ? -12.799 -1.990 13.864 1.00 71.06 103 GLU A O 1
ATOM 791 N N . ASN A 1 104 ? -10.772 -2.682 14.551 1.00 81.75 104 ASN A N 1
ATOM 792 C CA . ASN A 1 104 ? -10.090 -2.157 13.381 1.00 81.75 104 ASN A CA 1
ATOM 793 C C . ASN A 1 104 ? -10.441 -3.041 12.188 1.00 81.75 104 ASN A C 1
ATOM 795 O O . ASN A 1 104 ? -10.309 -4.262 12.253 1.00 81.75 104 ASN A O 1
ATOM 799 N N . GLU A 1 105 ? -10.860 -2.425 11.092 1.00 91.31 105 GLU A N 1
ATOM 800 C CA . GLU A 1 105 ? -11.109 -3.137 9.852 1.00 91.31 105 GLU A CA 1
ATOM 801 C C . GLU A 1 105 ? -9.870 -3.041 8.965 1.00 91.31 105 GLU A C 1
ATOM 803 O O . GLU A 1 105 ? -9.394 -1.948 8.647 1.00 91.31 105 GLU A O 1
ATOM 808 N N . LEU A 1 106 ? -9.333 -4.200 8.598 1.00 94.31 106 LEU A N 1
ATOM 809 C CA . LEU A 1 106 ? -8.100 -4.321 7.835 1.00 94.31 106 LEU A CA 1
ATOM 810 C C . LEU A 1 106 ? -8.406 -4.548 6.352 1.00 94.31 106 LEU A C 1
ATOM 812 O O . LEU A 1 106 ? -9.320 -5.303 6.006 1.00 94.31 106 LEU A O 1
ATOM 816 N N . PHE A 1 107 ? -7.624 -3.886 5.502 1.00 97.88 107 PHE A N 1
ATOM 817 C CA . PHE A 1 107 ? -7.678 -3.939 4.045 1.00 97.88 107 PHE A CA 1
ATOM 818 C C . PHE A 1 107 ? -6.283 -4.180 3.482 1.00 97.88 107 PHE A C 1
ATOM 820 O O . PHE A 1 107 ? -5.295 -3.731 4.068 1.00 97.88 107 PHE A O 1
ATOM 827 N N . SER A 1 108 ? -6.196 -4.836 2.328 1.00 98.50 108 SER A N 1
ATOM 828 C CA . SER A 1 108 ? -4.931 -5.034 1.625 1.00 98.50 108 SER A CA 1
ATOM 829 C C . SER A 1 108 ? -5.075 -4.753 0.131 1.00 98.50 108 SER A C 1
ATOM 831 O O . SER A 1 108 ? -5.973 -5.269 -0.527 1.00 98.50 108 SER A O 1
ATOM 833 N N . LEU A 1 109 ? -4.188 -3.916 -0.392 1.00 98.75 109 LEU A N 1
ATOM 834 C CA . LEU A 1 109 ? -4.048 -3.616 -1.809 1.00 98.75 109 LEU A CA 1
ATOM 835 C C . LEU A 1 109 ? -2.621 -3.973 -2.220 1.00 98.75 109 LEU A C 1
ATOM 837 O O . LEU A 1 109 ? -1.664 -3.297 -1.835 1.00 98.75 109 LEU A O 1
ATOM 841 N N . CYS A 1 110 ? -2.483 -5.045 -2.986 1.00 98.62 110 CYS A N 1
ATOM 842 C CA . CYS A 1 110 ? -1.235 -5.421 -3.626 1.00 98.62 110 CYS A CA 1
ATOM 843 C C . CYS A 1 110 ? -1.258 -4.913 -5.074 1.00 98.62 110 CYS A C 1
ATOM 845 O O . CYS A 1 110 ? -2.165 -5.243 -5.842 1.00 98.62 110 CYS A O 1
ATOM 847 N N . LEU A 1 111 ? -0.309 -4.044 -5.423 1.00 98.56 111 LEU A N 1
ATOM 848 C CA . LEU A 1 111 ? -0.328 -3.300 -6.687 1.00 98.56 111 LEU A CA 1
ATOM 849 C C . LEU A 1 111 ? 0.077 -4.136 -7.906 1.00 98.56 111 LEU A C 1
ATOM 851 O O . LEU A 1 111 ? -0.143 -3.696 -9.028 1.00 98.56 111 LEU A O 1
ATOM 855 N N . SER A 1 112 ? 0.621 -5.332 -7.692 1.00 98.12 112 SER A N 1
ATOM 856 C CA . SER A 1 112 ? 0.976 -6.287 -8.737 1.00 98.12 112 SER A CA 1
ATOM 857 C C . SER A 1 112 ? 0.651 -7.709 -8.293 1.00 98.12 112 SER A C 1
ATOM 859 O O . SER A 1 112 ? 0.643 -8.004 -7.103 1.00 98.12 112 SER A O 1
ATOM 861 N N . VAL A 1 113 ? 0.461 -8.632 -9.233 1.00 97.81 113 VAL A N 1
ATOM 862 C CA . VAL A 1 113 ? 0.420 -10.079 -8.949 1.00 97.81 113 VAL A CA 1
ATOM 863 C C . VAL A 1 113 ? 1.815 -10.713 -8.886 1.00 97.81 113 VAL A C 1
ATOM 865 O O . VAL A 1 113 ? 1.925 -11.910 -8.632 1.00 97.81 113 VAL A O 1
ATOM 868 N N . GLY A 1 114 ? 2.892 -9.944 -9.094 1.00 95.88 114 GLY A N 1
ATOM 869 C CA . GLY A 1 114 ? 4.259 -10.473 -9.001 1.00 95.88 114 GLY A CA 1
ATOM 870 C C . GLY A 1 114 ? 4.592 -11.469 -10.117 1.00 95.88 114 GLY A C 1
ATOM 871 O O . GLY A 1 114 ? 5.217 -12.500 -9.857 1.00 95.88 114 GLY A O 1
ATOM 872 N N . ASP A 1 115 ? 4.129 -11.202 -11.343 1.00 95.69 115 ASP A N 1
ATOM 873 C CA . ASP A 1 115 ? 4.203 -12.132 -12.483 1.00 95.69 115 ASP A CA 1
ATOM 874 C C . ASP A 1 115 ? 5.533 -12.091 -13.259 1.00 95.69 115 ASP A C 1
ATOM 876 O O . ASP A 1 115 ? 5.611 -12.597 -14.375 1.00 95.69 115 ASP A O 1
ATOM 880 N N . ALA A 1 116 ? 6.610 -11.533 -12.692 1.00 92.56 116 ALA A N 1
ATOM 881 C CA . ALA A 1 116 ? 7.910 -11.460 -13.373 1.00 92.56 116 ALA A CA 1
ATOM 882 C C . ALA A 1 116 ? 8.428 -12.839 -13.843 1.00 92.56 116 ALA A C 1
ATOM 884 O O . ALA A 1 116 ? 9.069 -12.941 -14.889 1.00 92.56 116 ALA A O 1
ATOM 885 N N . ASP A 1 117 ? 8.089 -13.902 -13.103 1.00 93.31 117 ASP A N 1
ATOM 886 C CA . ASP A 1 117 ? 8.446 -15.293 -13.409 1.00 93.31 117 ASP A CA 1
ATOM 887 C C . ASP A 1 117 ? 7.317 -16.090 -14.106 1.00 93.31 117 ASP A C 1
ATOM 889 O O . ASP A 1 117 ? 7.432 -17.305 -14.280 1.00 93.31 117 ASP A O 1
ATOM 893 N N . GLY A 1 118 ? 6.202 -15.449 -14.486 1.00 95.00 118 GLY A N 1
ATOM 894 C CA . GLY A 1 118 ? 5.022 -16.122 -15.055 1.00 95.00 118 GLY A CA 1
ATOM 895 C C . GLY A 1 118 ? 4.188 -16.916 -14.033 1.00 95.00 118 GLY A C 1
ATOM 896 O O . GLY A 1 118 ? 3.447 -17.835 -14.400 1.00 95.00 118 GLY A O 1
ATOM 897 N N . LEU A 1 119 ? 4.353 -16.619 -12.739 1.00 96.25 119 LEU A N 1
ATOM 898 C CA . LEU A 1 119 ? 3.722 -17.311 -11.607 1.00 96.25 119 LEU A CA 1
ATOM 899 C C . LEU A 1 119 ? 2.664 -16.471 -10.874 1.00 96.25 119 LEU A C 1
ATOM 901 O O . LEU A 1 119 ? 2.222 -16.855 -9.792 1.00 96.25 119 LEU A O 1
ATOM 905 N N . GLY A 1 120 ? 2.218 -15.356 -11.446 1.00 96.44 120 GLY A N 1
ATOM 906 C CA . GLY A 1 120 ? 1.324 -14.391 -10.806 1.00 96.44 120 GLY A CA 1
ATOM 907 C C . GLY A 1 120 ? 0.001 -14.999 -10.340 1.00 96.44 120 GLY A C 1
ATOM 908 O O . GLY A 1 120 ? -0.483 -14.672 -9.259 1.00 96.44 120 GLY A O 1
ATOM 909 N N . HIS A 1 121 ? -0.551 -15.962 -11.086 1.00 96.44 121 HIS A N 1
ATOM 910 C CA . HIS A 1 121 ? -1.761 -16.673 -10.658 1.00 96.44 121 HIS A CA 1
ATOM 911 C C . HIS A 1 121 ? -1.541 -17.492 -9.372 1.00 96.44 121 HIS A C 1
ATOM 913 O O . HIS A 1 121 ? -2.380 -17.448 -8.476 1.00 96.44 121 HIS A O 1
ATOM 919 N N . VAL A 1 122 ? -0.403 -18.190 -9.254 1.00 97.56 122 VAL A N 1
ATOM 920 C CA . VAL A 1 122 ? -0.044 -18.967 -8.055 1.00 97.56 122 VAL A CA 1
ATOM 921 C C . VAL A 1 122 ? 0.190 -18.019 -6.885 1.00 97.56 122 VAL A C 1
ATOM 923 O O . VAL A 1 122 ? -0.389 -18.196 -5.817 1.00 97.56 122 VAL A O 1
ATOM 926 N N . ARG A 1 123 ? 0.988 -16.972 -7.112 1.00 97.94 123 ARG A N 1
ATOM 927 C CA . ARG A 1 123 ? 1.334 -15.969 -6.101 1.00 97.94 123 ARG A CA 1
ATOM 928 C C . ARG A 1 123 ? 0.107 -15.238 -5.565 1.00 97.94 123 ARG A C 1
ATOM 930 O O . ARG A 1 123 ? 0.006 -15.007 -4.364 1.00 97.94 123 ARG A O 1
ATOM 937 N N . LYS A 1 124 ? -0.872 -14.942 -6.422 1.00 97.62 124 LYS A N 1
ATOM 938 C CA . LYS A 1 124 ? -2.157 -14.378 -5.998 1.00 97.62 124 LYS A CA 1
ATOM 939 C C . LYS A 1 124 ? -2.921 -15.316 -5.059 1.00 97.62 124 LYS A C 1
ATOM 941 O O . LYS A 1 124 ? -3.416 -14.861 -4.031 1.00 97.62 124 LYS A O 1
ATOM 946 N N . GLU A 1 125 ? -2.999 -16.610 -5.372 1.00 97.69 125 GLU A N 1
ATOM 947 C CA . GLU A 1 125 ? -3.638 -17.583 -4.475 1.00 97.69 125 GLU A CA 1
ATOM 948 C C . GLU A 1 125 ? -2.899 -17.713 -3.135 1.00 97.69 125 GLU A C 1
ATOM 950 O O . GLU A 1 125 ? -3.525 -17.897 -2.089 1.00 97.69 125 GLU A O 1
ATOM 955 N N . GLU A 1 126 ? -1.567 -17.655 -3.150 1.00 98.12 126 GLU A N 1
ATOM 956 C CA . GLU A 1 126 ? -0.738 -17.675 -1.939 1.00 98.12 126 GLU A CA 1
ATOM 957 C C . GLU A 1 126 ? -0.977 -16.434 -1.074 1.00 98.12 126 GLU A C 1
ATOM 959 O O . GLU A 1 126 ? -1.177 -16.562 0.135 1.00 98.12 126 GLU A O 1
ATOM 964 N N . TYR A 1 127 ? -1.051 -15.255 -1.693 1.00 98.25 127 TYR A N 1
ATOM 965 C CA . TYR A 1 127 ? -1.392 -13.993 -1.040 1.00 98.25 127 TYR A CA 1
ATOM 966 C C . TYR A 1 127 ? -2.778 -14.023 -0.393 1.00 98.25 127 TYR A C 1
ATOM 968 O O . TYR A 1 127 ? -2.926 -13.650 0.770 1.00 98.25 127 TYR A O 1
ATOM 976 N N . GLU A 1 128 ? -3.797 -14.530 -1.090 1.00 97.75 128 GLU A N 1
ATOM 977 C CA . GLU A 1 128 ? -5.144 -14.651 -0.522 1.00 97.75 128 GLU A CA 1
ATOM 978 C C . GLU A 1 128 ? -5.159 -15.569 0.714 1.00 97.75 128 GLU A C 1
ATOM 980 O O . GLU A 1 128 ? -5.700 -15.188 1.753 1.00 97.75 128 GLU A O 1
ATOM 985 N N . LYS A 1 129 ? -4.474 -16.722 0.653 1.00 97.69 129 LYS A N 1
ATOM 986 C CA . LYS A 1 129 ? -4.331 -17.650 1.794 1.00 97.69 129 LYS A CA 1
ATOM 987 C C . LYS A 1 129 ? -3.537 -17.036 2.952 1.00 97.69 129 LYS A C 1
ATOM 989 O O . LYS A 1 129 ? -3.859 -17.273 4.115 1.00 97.69 129 LYS A O 1
ATOM 994 N N . SER A 1 130 ? -2.497 -16.259 2.653 1.00 97.19 130 SER A N 1
ATOM 995 C CA . SER A 1 130 ? -1.710 -15.518 3.647 1.00 97.19 130 SER A CA 1
ATOM 996 C C . SER A 1 130 ? -2.593 -14.519 4.405 1.00 97.19 130 SER A C 1
ATOM 998 O O . SER A 1 130 ? -2.590 -14.471 5.639 1.00 97.19 130 SER A O 1
ATOM 1000 N N . LEU A 1 131 ? -3.443 -13.790 3.680 1.00 96.69 131 LEU A N 1
ATOM 1001 C CA . LEU A 1 131 ? -4.379 -12.825 4.252 1.00 96.69 131 LEU A CA 1
ATOM 1002 C C . LEU A 1 131 ? -5.522 -13.467 5.049 1.00 96.69 131 LEU A C 1
ATOM 1004 O O . LEU A 1 131 ? -5.946 -12.882 6.051 1.00 96.69 131 LEU A O 1
ATOM 1008 N N . ASP A 1 132 ? -5.967 -14.673 4.682 1.00 95.12 132 ASP A N 1
ATOM 1009 C CA . ASP A 1 132 ? -6.907 -15.458 5.494 1.00 95.12 132 ASP A CA 1
ATOM 1010 C C . ASP A 1 132 ? -6.341 -15.728 6.895 1.00 95.12 132 ASP A C 1
ATOM 1012 O O . ASP A 1 132 ? -7.026 -15.528 7.901 1.00 95.12 132 ASP A O 1
ATOM 1016 N N . VAL A 1 133 ? -5.064 -16.123 6.980 1.00 93.62 133 VAL A N 1
ATOM 1017 C CA . VAL A 1 133 ? -4.374 -16.369 8.261 1.00 93.62 133 VAL A CA 1
ATOM 1018 C C . VAL A 1 133 ? -4.288 -15.093 9.104 1.00 93.62 133 VAL A C 1
ATOM 1020 O O . VAL A 1 133 ? -4.349 -15.152 10.333 1.00 93.62 133 VAL A O 1
ATOM 1023 N N . MET A 1 134 ? -4.179 -13.934 8.457 1.00 90.31 134 MET A N 1
ATOM 1024 C CA . MET A 1 134 ? -4.113 -12.630 9.117 1.00 90.31 134 MET A CA 1
ATOM 1025 C C . MET A 1 134 ? -5.485 -12.015 9.434 1.00 90.31 134 MET A C 1
ATOM 1027 O O . MET A 1 134 ? -5.548 -10.941 10.035 1.00 90.31 134 MET A O 1
ATOM 1031 N N . GLY A 1 135 ? -6.582 -12.679 9.056 1.00 89.81 135 GLY A N 1
ATOM 1032 C CA . GLY A 1 135 ? -7.946 -12.224 9.329 1.00 89.81 135 GLY A CA 1
ATOM 1033 C C . GLY A 1 135 ? -8.433 -11.081 8.431 1.00 89.81 135 GLY A C 1
ATOM 1034 O O . GLY A 1 135 ? -9.391 -10.392 8.788 1.00 89.81 135 GLY A O 1
ATOM 1035 N N . ILE A 1 136 ? -7.800 -10.856 7.276 1.00 94.44 136 ILE A N 1
ATOM 1036 C CA . ILE A 1 136 ? -8.237 -9.852 6.296 1.00 94.44 136 ILE A CA 1
ATOM 1037 C C . ILE A 1 136 ? -9.247 -10.508 5.354 1.00 94.44 136 ILE A C 1
ATOM 1039 O O . ILE A 1 136 ? -8.896 -11.418 4.616 1.00 94.44 136 ILE A O 1
ATOM 1043 N N . LYS A 1 137 ? -10.500 -10.039 5.371 1.00 94.62 137 LYS A N 1
ATOM 1044 C CA . LYS A 1 137 ? -11.620 -10.616 4.602 1.00 94.62 137 LYS A CA 1
ATOM 1045 C C . LYS A 1 137 ? -11.397 -10.533 3.088 1.00 94.62 137 LYS A C 1
ATOM 1047 O O . LYS A 1 137 ? -10.862 -9.538 2.607 1.00 94.62 137 LYS A O 1
ATOM 1052 N N . ASP A 1 138 ? -11.952 -11.489 2.345 1.00 95.06 138 ASP A N 1
ATOM 1053 C CA . ASP A 1 138 ? -11.946 -11.543 0.874 1.00 95.06 138 ASP A CA 1
ATOM 1054 C C . ASP A 1 138 ? -12.456 -10.247 0.230 1.00 95.06 138 ASP A C 1
ATOM 1056 O O . ASP A 1 138 ? -11.904 -9.770 -0.753 1.00 95.06 138 ASP A O 1
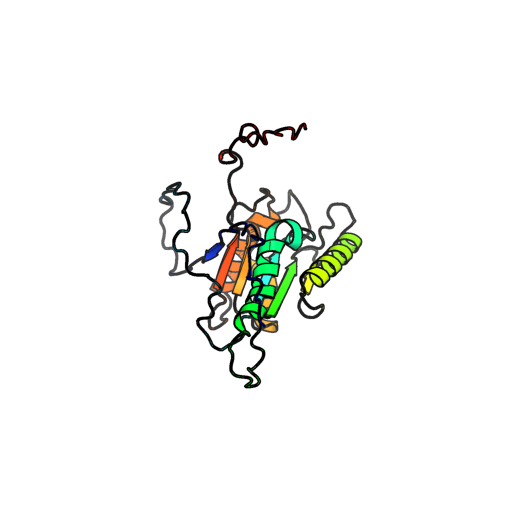ATOM 1060 N N . THR A 1 139 ? -13.479 -9.622 0.820 1.00 96.31 139 THR A N 1
ATOM 1061 C CA . THR A 1 139 ? -14.062 -8.359 0.331 1.00 96.31 139 THR A CA 1
ATOM 1062 C C . THR A 1 139 ? -13.180 -7.134 0.570 1.00 96.31 139 THR A C 1
ATOM 1064 O O . THR A 1 139 ? -13.507 -6.045 0.103 1.00 96.31 139 THR A O 1
ATOM 1067 N N . ASN A 1 140 ? -12.107 -7.287 1.345 1.00 97.06 140 ASN A N 1
ATOM 1068 C CA . ASN A 1 140 ? -11.238 -6.208 1.802 1.00 97.06 140 ASN A CA 1
ATOM 1069 C C . ASN A 1 140 ? -9.821 -6.334 1.224 1.00 97.06 140 ASN A C 1
ATOM 1071 O O . ASN A 1 140 ? -8.922 -5.609 1.653 1.00 97.06 140 ASN A O 1
ATOM 1075 N N . ARG A 1 141 ? -9.601 -7.256 0.280 1.00 97.31 141 ARG A N 1
ATOM 1076 C CA . ARG A 1 141 ? 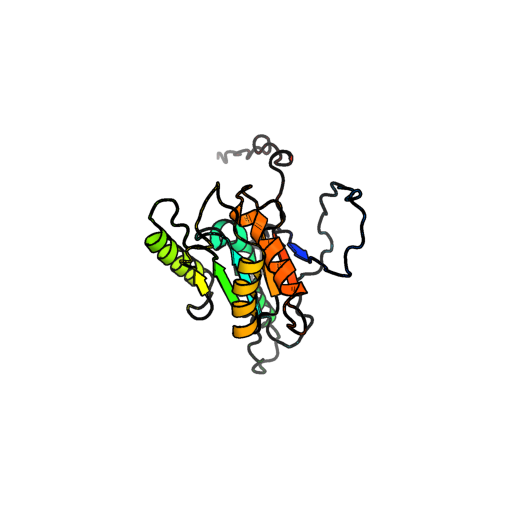-8.286 -7.526 -0.297 1.00 97.31 141 ARG A CA 1
ATOM 1077 C C . ARG A 1 141 ? -8.326 -7.630 -1.812 1.00 97.31 141 ARG A C 1
ATOM 1079 O O . ARG A 1 141 ? -9.281 -8.161 -2.372 1.00 97.31 141 ARG A O 1
ATOM 1086 N N . ILE A 1 142 ? -7.270 -7.162 -2.466 1.00 98.12 142 ILE A N 1
ATOM 1087 C CA . ILE A 1 142 ? -7.073 -7.356 -3.902 1.00 98.12 142 ILE A CA 1
ATOM 1088 C C . ILE A 1 142 ? -5.583 -7.341 -4.254 1.00 98.12 142 ILE A C 1
ATOM 1090 O O . ILE A 1 142 ? -4.830 -6.516 -3.742 1.00 98.12 142 ILE A O 1
ATOM 1094 N N . ALA A 1 143 ? -5.184 -8.240 -5.156 1.00 98.31 143 ALA A N 1
ATOM 1095 C CA . ALA A 1 143 ? -3.924 -8.162 -5.890 1.00 98.31 143 ALA A CA 1
ATOM 1096 C C . ALA A 1 143 ? -4.221 -7.834 -7.356 1.00 98.31 143 ALA A C 1
ATOM 1098 O O . ALA A 1 143 ? -5.045 -8.512 -7.988 1.00 98.31 143 ALA A O 1
ATOM 1099 N N . LEU A 1 144 ? -3.597 -6.771 -7.865 1.00 98.19 144 LEU A N 1
ATOM 1100 C CA . LEU A 1 144 ? -3.859 -6.237 -9.196 1.00 98.19 144 LEU A CA 1
ATOM 1101 C C . LEU A 1 144 ? -3.043 -6.969 -10.258 1.00 98.19 144 LEU A C 1
ATOM 1103 O O . LEU A 1 144 ? -1.819 -7.025 -10.200 1.00 98.19 144 LEU A O 1
ATOM 1107 N N . ASP A 1 145 ? -3.739 -7.490 -11.261 1.00 97.38 145 ASP A N 1
ATOM 1108 C CA . ASP A 1 145 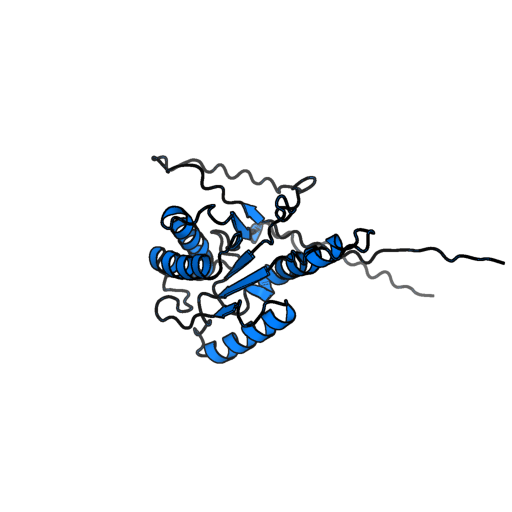? -3.134 -7.918 -12.519 1.00 97.38 145 ASP A CA 1
ATOM 1109 C C . ASP A 1 145 ? -3.291 -6.776 -13.529 1.00 97.38 145 ASP A C 1
ATOM 1111 O O . ASP A 1 145 ? -4.263 -6.709 -14.284 1.00 97.38 145 ASP A O 1
ATOM 1115 N N . ASP A 1 146 ? -2.398 -5.791 -13.416 1.00 96.62 146 ASP A N 1
ATOM 1116 C CA . ASP A 1 146 ? -2.475 -4.518 -14.131 1.00 96.62 146 ASP A CA 1
ATOM 1117 C C . ASP A 1 146 ? -1.252 -4.338 -15.048 1.00 96.62 146 ASP A C 1
ATOM 1119 O O . ASP A 1 146 ? -0.115 -4.355 -14.560 1.00 96.62 146 ASP A O 1
ATOM 1123 N N . PRO A 1 147 ? -1.432 -4.139 -16.369 1.00 95.62 147 PRO A N 1
ATOM 1124 C CA . PRO A 1 147 ? -0.321 -4.007 -17.313 1.00 95.62 147 PRO A CA 1
ATOM 1125 C C . PRO A 1 147 ? 0.591 -2.795 -17.053 1.00 95.62 147 PRO A C 1
ATOM 1127 O O . PRO A 1 147 ? 1.718 -2.779 -17.547 1.00 95.62 147 PRO A O 1
ATOM 1130 N N . TYR A 1 148 ? 0.142 -1.791 -16.295 1.00 97.06 148 TYR A N 1
ATOM 1131 C CA . TYR A 1 148 ? 0.932 -0.610 -15.931 1.00 97.06 148 TYR A CA 1
ATOM 1132 C C . TYR A 1 148 ? 1.679 -0.763 -14.598 1.00 97.06 148 TYR A C 1
ATOM 1134 O O . TYR A 1 148 ? 2.564 0.041 -14.303 1.00 97.06 148 TYR A O 1
ATOM 1142 N N . LEU A 1 149 ? 1.363 -1.801 -13.815 1.00 97.19 149 LEU A N 1
ATOM 1143 C CA . LEU A 1 149 ? 1.959 -2.093 -12.505 1.00 97.19 149 LEU A CA 1
ATOM 1144 C C . LEU A 1 149 ? 2.596 -3.493 -12.477 1.00 97.19 149 LEU A C 1
ATOM 1146 O O . LEU A 1 149 ? 2.475 -4.261 -11.522 1.00 97.19 149 LEU A O 1
ATOM 1150 N N . GLN A 1 150 ? 3.281 -3.854 -13.560 1.00 96.12 150 GLN A N 1
ATOM 1151 C CA . GLN A 1 150 ? 3.964 -5.142 -13.671 1.00 96.12 150 GLN A CA 1
ATOM 1152 C C . GLN A 1 150 ? 5.213 -5.200 -12.784 1.00 96.12 150 GLN A C 1
ATOM 1154 O O . GLN A 1 150 ? 5.913 -4.201 -12.592 1.00 96.12 150 GLN A O 1
ATOM 1159 N N . ASP A 1 151 ? 5.499 -6.384 -12.251 1.00 94.19 151 ASP A N 1
ATOM 1160 C CA . ASP A 1 151 ? 6.703 -6.636 -11.466 1.00 94.19 151 ASP A CA 1
ATOM 1161 C C . ASP A 1 151 ? 7.961 -6.533 -12.345 1.00 94.19 151 ASP A C 1
ATOM 1163 O O . ASP A 1 151 ? 8.088 -7.223 -13.357 1.00 94.19 151 ASP A O 1
ATOM 1167 N N . SER A 1 152 ? 8.871 -5.620 -11.999 1.00 91.69 152 SER A N 1
ATOM 1168 C CA . SER A 1 152 ? 10.061 -5.330 -12.794 1.00 91.69 152 SER A CA 1
ATOM 1169 C C . SER A 1 152 ? 11.143 -4.642 -11.966 1.00 91.69 152 SER A C 1
ATOM 1171 O O . SER A 1 152 ? 10.867 -3.770 -11.143 1.00 91.69 152 SER A O 1
ATOM 1173 N N . MET A 1 153 ? 12.401 -4.977 -12.258 1.00 91.88 153 MET A N 1
ATOM 1174 C CA . MET A 1 153 ? 13.574 -4.247 -11.762 1.00 91.88 153 MET A CA 1
ATOM 1175 C C . MET A 1 153 ? 13.975 -3.070 -12.666 1.00 91.88 153 MET A C 1
ATOM 1177 O O . MET A 1 153 ? 14.813 -2.258 -12.277 1.00 91.88 153 MET A O 1
ATOM 1181 N N . GLU A 1 154 ? 13.412 -2.984 -13.873 1.00 90.62 154 GLU A N 1
ATOM 1182 C CA . GLU A 1 154 ? 13.849 -2.051 -14.922 1.00 90.62 154 GLU A CA 1
ATOM 1183 C C . GLU A 1 154 ? 12.824 -0.948 -15.196 1.00 90.62 154 GLU A C 1
ATOM 1185 O O . GLU A 1 154 ? 13.193 0.180 -15.531 1.00 90.62 154 GLU A O 1
ATOM 1190 N N . VAL A 1 155 ? 11.535 -1.262 -15.050 1.00 87.31 155 VAL A N 1
ATOM 1191 C CA . VAL A 1 155 ? 10.435 -0.339 -15.332 1.00 87.31 155 VAL A CA 1
ATOM 1192 C C . VAL A 1 155 ? 9.962 0.302 -14.035 1.00 87.31 155 VAL A C 1
ATOM 1194 O O . VAL A 1 155 ? 9.541 -0.384 -13.110 1.00 87.31 155 VAL A O 1
ATOM 1197 N N . SER A 1 156 ? 9.999 1.633 -13.978 1.00 91.31 156 SER A N 1
ATOM 1198 C CA . SER A 1 156 ? 9.375 2.380 -12.886 1.00 91.31 156 SER A CA 1
ATOM 1199 C C . SER A 1 156 ? 7.884 2.531 -13.148 1.00 91.31 156 SER A C 1
ATOM 1201 O O . SER A 1 156 ? 7.488 2.963 -14.231 1.00 91.31 156 SER A O 1
ATOM 1203 N N . TRP A 1 157 ? 7.069 2.259 -12.134 1.00 97.69 157 TRP A N 1
ATOM 1204 C CA . TRP A 1 157 ? 5.648 2.594 -12.157 1.00 97.69 157 TRP A CA 1
ATOM 1205 C C . TRP A 1 157 ? 5.433 4.110 -12.176 1.00 97.69 157 TRP A C 1
ATOM 1207 O O . TRP A 1 157 ? 6.245 4.874 -11.640 1.00 97.69 157 TRP A O 1
ATOM 1217 N N . ASP A 1 158 ? 4.334 4.535 -12.795 1.00 97.94 158 ASP A N 1
ATOM 1218 C CA . ASP A 1 158 ? 3.939 5.938 -12.859 1.00 97.94 158 ASP A CA 1
ATOM 1219 C C . ASP A 1 158 ? 3.289 6.393 -11.542 1.00 97.94 158 ASP A C 1
ATOM 1221 O O . ASP A 1 158 ? 2.411 5.729 -10.989 1.00 97.94 158 ASP A O 1
ATOM 1225 N N . VAL A 1 159 ? 3.740 7.536 -11.019 1.00 97.75 159 VAL A N 1
ATOM 1226 C CA . VAL A 1 159 ? 3.311 8.050 -9.708 1.00 97.75 159 VAL A CA 1
ATOM 1227 C C . VAL A 1 159 ? 1.856 8.511 -9.723 1.00 97.75 159 VAL A C 1
ATOM 1229 O O . VAL A 1 159 ? 1.154 8.299 -8.732 1.00 97.75 159 VAL A O 1
ATOM 1232 N N . ASP A 1 160 ? 1.407 9.146 -10.808 1.00 97.88 160 ASP A N 1
ATOM 1233 C CA . ASP A 1 160 ? 0.019 9.591 -10.935 1.00 97.88 160 ASP A CA 1
ATOM 1234 C C . ASP A 1 160 ? -0.904 8.370 -11.092 1.00 97.88 160 ASP A C 1
ATOM 1236 O O . ASP A 1 160 ? -1.932 8.301 -10.426 1.00 97.88 160 ASP A O 1
ATOM 1240 N N . TYR A 1 161 ? -0.488 7.339 -11.834 1.00 98.38 161 TYR A N 1
ATOM 1241 C CA . TYR A 1 161 ? -1.246 6.091 -11.954 1.00 98.38 161 TYR A CA 1
ATOM 1242 C C . TYR A 1 161 ? -1.419 5.364 -10.613 1.00 98.38 161 TYR A C 1
ATOM 1244 O O . TYR A 1 161 ? -2.530 4.972 -10.256 1.00 98.38 161 TYR A O 1
ATOM 1252 N N . ILE A 1 162 ? -0.348 5.235 -9.816 1.00 98.50 162 ILE A N 1
ATOM 1253 C CA . ILE A 1 162 ? -0.456 4.690 -8.450 1.00 98.50 162 ILE A CA 1
ATOM 1254 C C . ILE A 1 162 ? -1.421 5.542 -7.619 1.00 98.50 162 ILE A C 1
ATOM 1256 O O . ILE A 1 162 ? -2.227 4.999 -6.863 1.00 98.50 162 ILE A O 1
ATOM 1260 N N . ALA A 1 163 ? -1.343 6.871 -7.735 1.00 98.00 163 ALA A N 1
ATOM 1261 C CA . ALA A 1 163 ? -2.217 7.765 -6.990 1.00 98.00 163 ALA A CA 1
ATOM 1262 C C . ALA A 1 163 ? -3.694 7.539 -7.335 1.00 98.00 163 ALA A C 1
ATOM 1264 O O . ALA A 1 163 ? -4.515 7.493 -6.422 1.00 98.00 163 ALA A O 1
ATOM 1265 N N . ASP A 1 164 ? -4.014 7.358 -8.614 1.00 97.94 164 ASP A N 1
ATOM 1266 C CA . ASP A 1 164 ? -5.370 7.110 -9.103 1.00 97.94 164 ASP A CA 1
ATOM 1267 C C . ASP A 1 164 ? -5.916 5.771 -8.583 1.00 97.94 164 ASP A C 1
ATOM 1269 O O . ASP A 1 164 ? -7.007 5.721 -8.010 1.00 97.94 164 ASP A O 1
ATOM 1273 N N . VAL A 1 165 ? -5.123 4.700 -8.697 1.00 98.31 165 VAL A N 1
ATOM 1274 C CA . VAL A 1 165 ? -5.476 3.354 -8.214 1.00 98.31 165 VAL A CA 1
ATOM 1275 C C . VAL A 1 165 ? -5.708 3.345 -6.701 1.00 98.31 165 VAL A C 1
ATOM 1277 O O . VAL A 1 165 ? -6.710 2.816 -6.213 1.00 98.31 165 VAL A O 1
ATOM 1280 N N . VAL A 1 166 ? -4.799 3.954 -5.933 1.00 98.12 166 VAL A N 1
ATOM 1281 C CA . VAL A 1 166 ? -4.931 4.022 -4.471 1.00 98.12 166 VAL A CA 1
ATOM 1282 C C . VAL A 1 166 ? -6.105 4.920 -4.073 1.00 98.12 166 VAL A C 1
ATOM 1284 O O . VAL A 1 166 ? -6.816 4.585 -3.125 1.00 98.12 166 VAL A O 1
ATOM 1287 N N . ALA A 1 167 ? -6.351 6.028 -4.785 1.00 97.44 167 ALA A N 1
ATOM 1288 C CA . ALA A 1 167 ? -7.474 6.925 -4.512 1.00 97.44 167 ALA A CA 1
ATOM 1289 C C . ALA A 1 167 ? -8.815 6.206 -4.653 1.00 97.44 167 ALA A C 1
ATOM 1291 O O . ALA A 1 167 ? -9.661 6.334 -3.765 1.00 97.44 167 ALA A O 1
ATOM 1292 N N . ASP A 1 168 ? -8.994 5.437 -5.729 1.00 96.88 168 ASP A N 1
ATOM 1293 C CA . ASP A 1 168 ? -10.221 4.678 -5.969 1.00 96.88 168 ASP A CA 1
ATOM 1294 C C . ASP A 1 168 ? -10.503 3.713 -4.809 1.00 96.88 168 ASP A C 1
ATOM 1296 O O . ASP A 1 168 ? -11.570 3.768 -4.191 1.00 96.88 168 ASP A O 1
ATOM 1300 N N . PHE A 1 169 ? -9.496 2.932 -4.403 1.00 97.69 169 PHE A N 1
ATOM 1301 C CA . PHE A 1 169 ? -9.619 2.007 -3.277 1.00 97.69 169 PHE A CA 1
ATOM 1302 C C . PHE A 1 169 ? -9.912 2.738 -1.955 1.00 97.69 169 PHE A C 1
ATOM 1304 O O . PHE A 1 169 ? -10.790 2.341 -1.182 1.00 97.69 169 PHE A O 1
ATOM 1311 N N . VAL A 1 170 ? -9.198 3.835 -1.682 1.00 96.69 170 VAL A N 1
ATOM 1312 C CA . VAL A 1 170 ? -9.361 4.638 -0.460 1.00 96.69 170 VAL A CA 1
ATOM 1313 C C . VAL A 1 170 ? -10.762 5.232 -0.361 1.00 96.69 170 VAL A C 1
ATOM 1315 O O . VAL A 1 170 ? -11.348 5.214 0.724 1.00 96.69 170 VAL A O 1
ATOM 1318 N N . ILE A 1 171 ? -11.306 5.741 -1.468 1.00 95.56 171 ILE A N 1
ATOM 1319 C CA . ILE A 1 171 ? -12.646 6.331 -1.525 1.00 95.56 171 ILE A CA 1
ATOM 1320 C C . ILE A 1 171 ? -13.707 5.241 -1.388 1.00 95.56 171 ILE A C 1
ATOM 1322 O O . ILE A 1 171 ? -14.597 5.374 -0.547 1.00 95.56 171 ILE A O 1
ATOM 1326 N N . HIS A 1 172 ? -13.596 4.162 -2.168 1.00 95.62 172 HIS A N 1
ATOM 1327 C CA . HIS A 1 172 ? -14.564 3.064 -2.184 1.00 95.62 172 HIS A CA 1
ATOM 1328 C C . HIS A 1 172 ? -14.711 2.399 -0.813 1.00 95.62 172 HIS A C 1
ATOM 1330 O O . HIS A 1 172 ? -15.811 2.044 -0.390 1.00 95.62 172 HIS A O 1
ATOM 1336 N N . HIS A 1 173 ? -13.593 2.265 -0.102 1.00 95.50 173 HIS A N 1
ATOM 1337 C CA . HIS A 1 173 ? -13.550 1.667 1.218 1.00 95.50 173 HIS A CA 1
ATOM 1338 C C . HIS A 1 173 ? -13.435 2.714 2.335 1.00 95.50 173 HIS A C 1
ATOM 1340 O O . HIS A 1 173 ? -13.145 2.348 3.457 1.00 95.50 173 HIS A O 1
ATOM 1346 N N . ASN A 1 174 ? -13.643 4.015 2.134 1.00 94.44 174 ASN A N 1
ATOM 1347 C CA . ASN A 1 174 ? -13.607 4.997 3.238 1.00 94.44 174 ASN A CA 1
ATOM 1348 C C . ASN A 1 174 ? -12.370 4.853 4.172 1.00 94.44 174 ASN A C 1
ATOM 1350 O O . ASN A 1 174 ? -12.499 4.876 5.403 1.00 94.44 174 ASN A O 1
ATOM 1354 N N . ILE A 1 175 ? -11.187 4.603 3.603 1.00 94.94 175 ILE A N 1
ATOM 1355 C CA . ILE A 1 175 ? -9.972 4.271 4.360 1.00 94.94 175 ILE A CA 1
ATOM 1356 C C . ILE A 1 175 ? -9.541 5.460 5.224 1.00 94.94 175 ILE A C 1
ATOM 1358 O O . ILE A 1 175 ? -9.522 6.603 4.773 1.00 94.94 175 ILE A O 1
ATOM 1362 N N . THR A 1 176 ? -9.168 5.191 6.479 1.00 92.56 176 THR A N 1
ATOM 1363 C CA . THR A 1 176 ? -8.745 6.228 7.437 1.00 92.56 176 THR A CA 1
ATOM 1364 C C . THR A 1 176 ? -7.242 6.238 7.685 1.00 92.56 176 THR A C 1
ATOM 1366 O O . THR A 1 176 ? -6.698 7.252 8.120 1.00 92.56 176 THR A O 1
ATOM 1369 N N . THR A 1 177 ? -6.579 5.108 7.447 1.00 92.44 177 THR A N 1
ATOM 1370 C CA . THR A 1 177 ? -5.150 4.924 7.701 1.00 92.44 177 THR A CA 1
ATOM 1371 C C . THR A 1 177 ? -4.544 4.085 6.587 1.00 92.44 177 THR A C 1
ATOM 1373 O O . THR A 1 177 ? -5.105 3.054 6.237 1.00 92.44 177 THR A O 1
ATOM 1376 N N . ILE A 1 178 ? -3.395 4.499 6.065 1.00 95.81 178 ILE A N 1
ATOM 1377 C CA . ILE A 1 178 ? -2.621 3.773 5.060 1.00 95.81 178 ILE A CA 1
ATOM 1378 C C . ILE A 1 178 ? -1.273 3.387 5.671 1.00 95.81 178 ILE A C 1
ATOM 1380 O O . ILE A 1 178 ? -0.607 4.220 6.291 1.00 95.81 178 ILE A O 1
ATOM 1384 N N . LEU A 1 179 ? -0.881 2.130 5.486 1.00 95.94 179 LEU A N 1
ATOM 1385 C CA . LEU A 1 179 ? 0.426 1.571 5.808 1.00 95.94 179 LEU A CA 1
ATOM 1386 C C . LEU A 1 179 ? 1.117 1.172 4.504 1.00 95.94 179 LEU A C 1
ATOM 1388 O O . LEU A 1 179 ? 0.492 0.542 3.653 1.00 95.94 179 LEU A O 1
ATOM 1392 N N . SER A 1 180 ? 2.393 1.514 4.344 1.00 96.31 180 SER A N 1
ATOM 1393 C CA . SER A 1 180 ? 3.197 1.039 3.211 1.00 96.31 180 SER A CA 1
ATOM 1394 C C . SER A 1 180 ? 4.698 1.133 3.506 1.00 96.31 180 SER A C 1
ATOM 1396 O O . SER A 1 180 ? 5.095 1.352 4.651 1.00 96.31 180 SER A O 1
ATOM 1398 N N . PHE A 1 181 ? 5.539 0.950 2.494 1.00 92.62 181 PHE A N 1
ATOM 1399 C CA . PHE A 1 181 ? 6.986 1.131 2.562 1.00 92.62 181 PHE A CA 1
ATOM 1400 C C . PHE A 1 181 ? 7.386 2.607 2.641 1.00 92.62 181 PHE A C 1
ATOM 1402 O O . PHE A 1 181 ? 6.642 3.501 2.232 1.00 92.62 181 PHE A O 1
ATOM 1409 N N . ASP A 1 182 ? 8.586 2.869 3.157 1.00 88.69 182 ASP A N 1
ATOM 1410 C CA . ASP A 1 182 ? 9.244 4.160 2.983 1.00 88.69 182 ASP A CA 1
ATOM 1411 C C . ASP A 1 182 ? 10.016 4.230 1.650 1.00 88.69 182 ASP A C 1
ATOM 1413 O O . ASP A 1 182 ? 10.061 3.286 0.863 1.00 88.69 182 ASP A O 1
ATOM 1417 N N . GLN A 1 183 ? 10.662 5.370 1.397 1.00 88.88 183 GLN A N 1
ATOM 1418 C CA . GLN A 1 183 ? 11.426 5.616 0.166 1.00 88.88 183 GLN A CA 1
ATOM 1419 C C . GLN A 1 183 ? 12.676 4.727 0.021 1.00 88.88 183 GLN A C 1
ATOM 1421 O O . GLN A 1 183 ? 13.298 4.729 -1.040 1.00 88.88 183 GLN A O 1
ATOM 1426 N N . GLY A 1 184 ? 13.072 3.994 1.068 1.00 83.44 184 GLY A N 1
ATOM 1427 C CA . GLY A 1 184 ? 14.149 3.007 0.998 1.00 83.44 184 GLY A CA 1
ATOM 1428 C C . GLY A 1 184 ? 13.686 1.653 0.454 1.00 83.44 184 GLY A C 1
ATOM 1429 O O . GLY A 1 184 ? 14.515 0.868 -0.000 1.00 83.44 184 GLY A O 1
ATOM 1430 N N . GLY A 1 185 ? 12.375 1.386 0.456 1.00 81.62 185 GLY A N 1
ATOM 1431 C CA . GLY A 1 185 ? 11.772 0.198 -0.148 1.00 81.62 185 GLY A CA 1
ATOM 1432 C C . GLY A 1 185 ? 12.106 -1.132 0.535 1.00 81.62 185 GLY A C 1
ATOM 1433 O O . GLY A 1 185 ? 11.758 -2.174 -0.002 1.00 81.62 185 GLY A O 1
ATOM 1434 N N . VAL A 1 186 ? 12.763 -1.119 1.702 1.00 82.44 186 VAL A N 1
ATOM 1435 C CA . VAL A 1 186 ? 13.225 -2.265 2.513 1.00 82.44 186 VAL A CA 1
ATOM 1436 C C . VAL A 1 186 ? 14.234 -3.182 1.807 1.00 82.44 186 VAL A C 1
ATOM 1438 O O . VAL A 1 186 ? 15.341 -3.373 2.309 1.00 82.44 186 VAL A O 1
ATOM 1441 N N . SER A 1 187 ? 13.868 -3.729 0.651 1.00 78.75 187 SER A N 1
ATOM 1442 C CA . SER A 1 187 ? 14.648 -4.612 -0.221 1.00 78.75 187 SER A CA 1
ATOM 1443 C C . SER A 1 187 ? 15.423 -3.870 -1.317 1.00 78.75 187 SER A C 1
ATOM 1445 O O . SER A 1 187 ? 16.071 -4.510 -2.138 1.00 78.75 187 SER A O 1
ATOM 1447 N N . ASP A 1 188 ? 15.359 -2.534 -1.341 1.00 84.94 188 ASP A N 1
ATOM 1448 C CA . ASP A 1 188 ? 15.881 -1.673 -2.414 1.00 84.94 188 ASP A CA 1
ATOM 1449 C C . ASP A 1 188 ? 15.127 -1.795 -3.760 1.00 84.94 188 ASP A C 1
ATOM 1451 O O . ASP A 1 188 ? 15.470 -1.095 -4.719 1.00 84.94 188 ASP A O 1
ATOM 1455 N N . HIS A 1 189 ? 14.065 -2.612 -3.813 1.00 90.25 189 HIS A N 1
ATOM 1456 C CA . HIS A 1 189 ? 13.270 -2.874 -5.014 1.00 90.25 189 HIS A CA 1
ATOM 1457 C C . HIS A 1 189 ? 12.568 -1.596 -5.523 1.00 90.25 189 HIS A C 1
ATOM 1459 O O . HIS A 1 189 ? 11.919 -0.901 -4.732 1.00 90.25 189 HIS A O 1
ATOM 1465 N N . PRO A 1 190 ? 12.642 -1.265 -6.831 1.00 93.62 190 PRO A N 1
ATOM 1466 C CA . PRO A 1 190 ? 12.067 -0.032 -7.385 1.00 93.62 190 PRO A CA 1
ATOM 1467 C C . PRO A 1 190 ? 10.561 0.100 -7.122 1.00 93.62 190 PRO A C 1
ATOM 1469 O O . PRO A 1 190 ? 10.115 1.155 -6.667 1.00 93.62 190 PRO A O 1
ATOM 1472 N N . ASN A 1 191 ? 9.800 -0.985 -7.299 1.00 96.12 191 ASN A N 1
ATOM 1473 C CA . ASN A 1 191 ? 8.362 -1.005 -7.005 1.00 96.12 191 ASN A CA 1
ATOM 1474 C C . ASN A 1 191 ? 8.038 -0.646 -5.547 1.00 96.12 191 ASN A C 1
ATOM 1476 O O . ASN A 1 191 ? 7.069 0.059 -5.300 1.00 96.12 191 ASN A O 1
ATOM 1480 N N . HIS A 1 192 ? 8.864 -1.030 -4.569 1.00 95.31 192 HIS A N 1
ATOM 1481 C CA . HIS A 1 192 ? 8.616 -0.660 -3.170 1.00 95.31 192 HIS A CA 1
ATOM 1482 C C . HIS A 1 192 ? 8.875 0.832 -2.945 1.00 95.31 192 HIS A C 1
ATOM 1484 O O . HIS A 1 192 ? 8.106 1.516 -2.271 1.00 95.31 192 HIS A O 1
ATOM 1490 N N . LYS A 1 193 ? 9.960 1.352 -3.536 1.00 93.31 193 LYS A N 1
ATOM 1491 C CA . LYS A 1 193 ? 10.394 2.746 -3.373 1.00 93.31 193 LYS A CA 1
ATOM 1492 C C . LYS A 1 193 ? 9.411 3.753 -3.960 1.00 93.31 193 LYS A C 1
ATOM 1494 O O . LYS A 1 193 ? 9.326 4.868 -3.449 1.00 93.31 193 LYS A O 1
ATOM 1499 N N . ILE A 1 194 ? 8.707 3.393 -5.035 1.00 96.19 194 ILE A N 1
ATOM 1500 C CA . ILE A 1 194 ? 7.837 4.326 -5.760 1.00 96.19 194 ILE A CA 1
ATOM 1501 C C . ILE A 1 194 ? 6.458 4.502 -5.101 1.00 96.19 194 ILE A C 1
ATOM 1503 O O . ILE A 1 194 ? 5.893 5.597 -5.140 1.00 96.19 194 ILE A O 1
ATOM 1507 N N . ILE A 1 195 ? 5.950 3.474 -4.411 1.00 96.94 195 ILE A N 1
ATOM 1508 C CA . ILE A 1 195 ? 4.642 3.484 -3.731 1.00 96.94 195 ILE A CA 1
ATOM 1509 C C . ILE A 1 195 ? 4.413 4.702 -2.821 1.00 96.94 195 ILE A C 1
ATOM 1511 O O . ILE A 1 195 ? 3.375 5.358 -2.976 1.00 96.94 195 ILE A O 1
ATOM 1515 N N . PRO A 1 196 ? 5.323 5.075 -1.895 1.00 95.62 196 PRO A N 1
ATOM 1516 C CA . PRO A 1 196 ? 5.083 6.218 -1.017 1.00 95.62 196 PRO A CA 1
ATOM 1517 C C . PRO A 1 196 ? 4.891 7.535 -1.777 1.00 95.62 196 PRO A C 1
ATOM 1519 O O . PRO A 1 196 ? 4.166 8.401 -1.288 1.00 95.62 196 PRO A O 1
ATOM 1522 N N . PHE A 1 197 ? 5.481 7.698 -2.965 1.00 96.38 197 PHE A N 1
ATOM 1523 C CA . PHE A 1 197 ? 5.264 8.888 -3.791 1.00 96.38 197 PHE A CA 1
ATOM 1524 C C . PHE A 1 197 ? 3.852 8.909 -4.385 1.00 96.38 197 PHE A C 1
ATOM 1526 O O . PHE A 1 197 ? 3.195 9.947 -4.324 1.00 96.38 197 PHE A O 1
ATOM 1533 N N . GLY A 1 198 ? 3.355 7.769 -4.875 1.00 97.06 198 GLY A N 1
ATOM 1534 C CA . GLY A 1 198 ? 1.975 7.634 -5.356 1.00 97.06 198 GLY A CA 1
ATOM 1535 C C . GLY A 1 198 ? 0.944 7.908 -4.258 1.00 97.06 198 GLY A C 1
ATOM 1536 O O . GLY A 1 198 ? 0.004 8.673 -4.459 1.00 97.06 198 GLY A O 1
ATOM 1537 N N . ILE A 1 199 ? 1.171 7.398 -3.043 1.00 96.12 199 ILE A N 1
ATOM 1538 C CA . ILE A 1 199 ? 0.296 7.673 -1.890 1.00 96.12 199 ILE A CA 1
ATOM 1539 C C . ILE A 1 199 ? 0.341 9.160 -1.501 1.00 96.12 199 ILE A C 1
ATOM 1541 O O . ILE A 1 199 ? -0.700 9.776 -1.274 1.00 96.12 199 ILE A O 1
ATOM 1545 N N . GLN A 1 200 ? 1.521 9.786 -1.453 1.00 94.19 200 GLN A N 1
ATOM 1546 C CA . GLN A 1 200 ? 1.633 11.226 -1.171 1.00 94.19 200 GLN A CA 1
ATOM 1547 C C . GLN A 1 200 ? 0.933 12.077 -2.235 1.00 94.19 200 GLN A C 1
ATOM 1549 O O . GLN A 1 200 ? 0.264 13.066 -1.907 1.00 94.19 200 GLN A O 1
ATOM 1554 N N . ARG A 1 201 ? 1.064 11.679 -3.504 1.00 94.44 201 ARG A N 1
ATOM 1555 C CA . ARG A 1 201 ? 0.367 12.302 -4.624 1.00 94.44 201 ARG A CA 1
ATOM 1556 C C . ARG A 1 201 ? -1.144 12.156 -4.470 1.00 94.44 201 ARG A C 1
ATOM 1558 O O . ARG A 1 201 ? -1.835 13.167 -4.583 1.00 94.44 201 ARG A O 1
ATOM 1565 N N . MET A 1 202 ? -1.629 10.971 -4.096 1.00 95.31 202 MET A N 1
ATOM 1566 C CA . MET A 1 202 ? -3.040 10.709 -3.806 1.00 95.31 202 MET A CA 1
ATOM 1567 C C . MET A 1 202 ? -3.573 11.647 -2.716 1.00 95.31 202 MET A C 1
ATOM 1569 O O . MET A 1 202 ? -4.563 12.340 -2.933 1.00 95.31 202 MET A O 1
ATOM 1573 N N . ILE A 1 203 ? -2.878 11.742 -1.574 1.00 91.94 203 ILE A N 1
ATOM 1574 C CA . ILE A 1 203 ? -3.292 12.593 -0.440 1.00 91.94 203 ILE A CA 1
ATOM 1575 C C . ILE A 1 203 ? -3.364 14.068 -0.856 1.00 91.94 203 ILE A C 1
ATOM 1577 O O . ILE A 1 203 ? -4.216 14.813 -0.377 1.00 91.94 203 ILE A O 1
ATOM 1581 N N . SER A 1 204 ? -2.460 14.494 -1.737 1.00 90.00 204 SER A N 1
ATOM 1582 C CA . SER A 1 204 ? -2.371 15.885 -2.185 1.00 90.00 204 SER A CA 1
ATOM 1583 C C . SER A 1 204 ? -3.391 16.233 -3.274 1.00 90.00 204 SER A C 1
ATOM 1585 O O . SER A 1 204 ? -3.826 17.380 -3.351 1.00 90.00 204 SER A O 1
ATOM 1587 N N . ALA A 1 205 ? -3.735 15.277 -4.143 1.00 88.12 205 ALA A N 1
ATOM 1588 C CA . ALA A 1 205 ? -4.553 15.503 -5.334 1.00 88.12 205 ALA A CA 1
ATOM 1589 C C . ALA A 1 205 ? -6.046 15.211 -5.120 1.00 88.12 205 ALA A C 1
ATOM 1591 O O . ALA A 1 205 ? -6.884 15.869 -5.738 1.00 88.12 205 ALA A O 1
ATOM 1592 N N . TYR A 1 206 ? -6.383 14.257 -4.248 1.00 85.69 206 TYR A N 1
ATOM 1593 C CA . TYR A 1 206 ? -7.751 13.779 -4.066 1.00 85.69 206 TYR A CA 1
ATOM 1594 C C . TYR A 1 206 ? -8.368 14.327 -2.770 1.00 85.69 206 TYR A C 1
ATOM 1596 O O . TYR A 1 206 ? -7.834 14.087 -1.685 1.00 85.69 206 TYR A O 1
ATOM 1604 N N . PRO A 1 207 ? -9.507 15.047 -2.835 1.00 75.56 207 PRO A N 1
ATOM 1605 C CA . PRO A 1 207 ? -10.146 15.656 -1.669 1.00 75.56 207 PRO A CA 1
ATOM 1606 C C . PRO A 1 207 ? -10.900 14.618 -0.816 1.00 75.56 207 PRO A C 1
ATOM 1608 O O . PRO A 1 207 ? -12.129 14.611 -0.760 1.00 75.56 207 PRO A O 1
ATOM 1611 N N . VAL A 1 208 ? -10.169 13.743 -0.125 1.00 77.62 208 VAL A N 1
ATOM 1612 C CA . VAL A 1 208 ? -10.708 12.873 0.933 1.00 77.62 208 VAL A CA 1
ATOM 1613 C C . VAL A 1 208 ? -10.620 13.626 2.261 1.00 77.62 208 VAL A C 1
ATOM 1615 O O . VAL A 1 208 ? -9.539 14.063 2.654 1.00 77.62 208 VAL A O 1
ATOM 1618 N N . TYR A 1 209 ? -11.750 13.810 2.954 1.00 78.25 209 TYR A N 1
ATOM 1619 C CA . TYR A 1 209 ? -11.807 14.591 4.195 1.00 78.25 209 TYR A CA 1
ATOM 1620 C C . TYR A 1 209 ? -12.394 13.801 5.381 1.00 78.25 209 TYR A C 1
ATOM 1622 O O . TYR A 1 209 ? -13.551 13.381 5.315 1.00 78.25 209 TYR A O 1
ATOM 1630 N N . PRO A 1 210 ? -11.654 13.680 6.506 1.00 82.94 210 PRO A N 1
ATOM 1631 C CA . PRO A 1 210 ? -10.235 14.031 6.654 1.00 82.94 210 PRO A CA 1
ATOM 1632 C C . PRO A 1 210 ? -9.344 13.138 5.767 1.00 82.94 210 PRO A C 1
ATOM 1634 O O . PRO A 1 210 ? -9.736 12.003 5.491 1.00 82.94 210 PRO A O 1
ATOM 1637 N N . PRO A 1 211 ? -8.162 13.615 5.334 1.00 86.81 211 PRO A N 1
ATOM 1638 C CA . PRO A 1 211 ? -7.238 12.772 4.587 1.00 86.81 211 PRO A CA 1
ATOM 1639 C C . PRO A 1 211 ? -6.797 11.586 5.456 1.00 86.81 211 PRO A C 1
ATOM 1641 O O . PRO A 1 211 ? -6.661 11.749 6.678 1.00 86.81 211 PRO A O 1
ATOM 1644 N N . PRO A 1 212 ? -6.567 10.403 4.860 1.00 91.12 212 PRO A N 1
ATOM 1645 C CA . PRO A 1 212 ? -6.096 9.254 5.614 1.00 91.12 212 PRO A CA 1
ATOM 1646 C C . PRO A 1 212 ? -4.711 9.532 6.205 1.00 91.12 212 PRO A C 1
ATOM 1648 O O . PRO A 1 212 ? -3.859 10.166 5.579 1.00 91.12 212 PRO A O 1
ATOM 1651 N N . LYS A 1 213 ? -4.470 9.032 7.419 1.00 91.44 213 LYS A N 1
ATOM 1652 C CA . LYS A 1 213 ? -3.135 9.069 8.028 1.00 91.44 213 LYS A CA 1
ATOM 1653 C C . LYS A 1 213 ? -2.217 8.123 7.264 1.00 91.44 213 LYS A C 1
ATOM 1655 O O . LYS A 1 213 ? -2.610 6.987 7.019 1.00 91.44 213 LYS A O 1
ATOM 1660 N N . PHE A 1 214 ? -1.003 8.554 6.931 1.00 92.56 214 PHE A N 1
ATOM 1661 C CA . PHE A 1 214 ? -0.048 7.719 6.204 1.00 92.56 214 PHE A CA 1
ATOM 1662 C C . PHE A 1 214 ? 1.173 7.389 7.060 1.00 92.56 214 PHE A C 1
ATOM 1664 O O . PHE A 1 214 ? 1.917 8.281 7.475 1.00 92.56 214 PHE A O 1
ATOM 1671 N N . TYR A 1 215 ? 1.369 6.096 7.304 1.00 91.12 215 TYR A N 1
ATOM 1672 C CA . TYR A 1 215 ? 2.491 5.549 8.050 1.00 91.12 215 TYR A CA 1
ATOM 1673 C C . TYR A 1 215 ? 3.353 4.678 7.138 1.00 91.12 215 TYR A C 1
ATOM 1675 O O . TYR A 1 215 ? 2.841 3.849 6.386 1.00 91.12 215 TYR A O 1
ATOM 1683 N N . VAL A 1 216 ? 4.672 4.829 7.254 1.00 90.19 216 VAL A N 1
ATOM 1684 C CA . VAL A 1 216 ? 5.635 4.056 6.456 1.00 90.19 216 VAL A CA 1
ATOM 1685 C C . VAL A 1 216 ? 6.532 3.155 7.294 1.00 90.19 216 VAL A C 1
ATOM 1687 O O . VAL A 1 216 ? 6.985 3.558 8.368 1.00 90.19 216 VAL A O 1
ATOM 1690 N N . LEU A 1 217 ? 6.795 1.951 6.791 1.00 87.81 217 LEU A N 1
ATOM 1691 C CA . LEU A 1 217 ? 7.774 1.011 7.320 1.00 87.81 217 LEU A CA 1
ATOM 1692 C C . LEU A 1 217 ? 9.182 1.537 7.035 1.00 87.81 217 LEU A C 1
ATOM 1694 O O . LEU A 1 217 ? 9.565 1.680 5.876 1.00 87.81 217 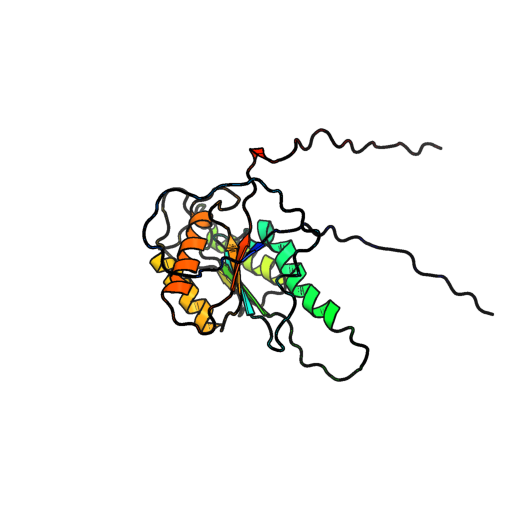LEU A O 1
ATOM 1698 N N . ILE A 1 218 ? 9.952 1.815 8.088 1.00 85.44 218 ILE A N 1
ATOM 1699 C CA . ILE A 1 218 ? 11.302 2.368 7.942 1.00 85.44 218 ILE A CA 1
ATOM 1700 C C . ILE A 1 218 ? 12.275 1.313 7.415 1.00 85.44 218 ILE A C 1
ATOM 1702 O O . ILE A 1 218 ? 12.495 0.279 8.053 1.00 85.44 218 ILE A O 1
ATOM 1706 N N . THR A 1 219 ? 12.950 1.639 6.319 1.00 82.00 219 THR A N 1
ATOM 1707 C CA . THR A 1 219 ? 14.096 0.890 5.811 1.00 82.00 219 THR A CA 1
ATOM 1708 C C . THR A 1 219 ? 15.297 1.088 6.729 1.00 82.00 219 THR A C 1
ATOM 1710 O O . THR A 1 219 ? 15.718 2.211 7.015 1.00 82.00 219 THR A O 1
ATOM 1713 N N . VAL A 1 220 ? 15.892 -0.018 7.178 1.00 77.00 220 VAL A N 1
ATOM 1714 C CA . VAL A 1 220 ? 17.118 0.000 7.984 1.00 77.00 220 VAL A CA 1
ATOM 1715 C C . VAL A 1 220 ? 18.306 -0.371 7.089 1.00 77.00 220 VAL A C 1
ATOM 1717 O O . VAL A 1 220 ? 18.328 -1.480 6.556 1.00 77.00 220 VAL A O 1
ATOM 1720 N N . PRO A 1 221 ? 19.316 0.507 6.928 1.00 61.66 221 PRO A N 1
ATOM 1721 C CA . PRO A 1 221 ? 20.500 0.207 6.128 1.00 61.66 221 PRO A CA 1
ATOM 1722 C C . PRO A 1 221 ? 21.220 -1.061 6.603 1.00 61.66 221 PRO A C 1
ATOM 1724 O O . PRO A 1 221 ? 21.467 -1.235 7.799 1.00 61.66 221 PRO A O 1
ATOM 1727 N N . LEU A 1 222 ? 21.650 -1.910 5.663 1.00 56.72 222 LEU A N 1
ATOM 1728 C CA . LEU A 1 222 ? 22.414 -3.131 5.966 1.00 56.72 222 LEU A CA 1
ATOM 1729 C C . LEU A 1 222 ? 23.743 -2.850 6.690 1.00 56.72 222 LEU A C 1
ATOM 1731 O O . LEU A 1 222 ? 24.223 -3.698 7.437 1.00 56.72 222 LEU A O 1
ATOM 1735 N N . SER A 1 223 ? 24.306 -1.650 6.535 1.00 52.78 223 SER A N 1
ATOM 1736 C CA . SER A 1 223 ? 25.506 -1.179 7.242 1.00 52.78 223 SER A CA 1
ATOM 1737 C C . SER A 1 223 ? 25.300 -0.942 8.745 1.00 52.78 223 SER A C 1
ATOM 1739 O O . SER A 1 223 ? 26.274 -0.762 9.472 1.00 52.78 223 SER A O 1
ATOM 1741 N N . ILE A 1 224 ? 24.051 -0.959 9.219 1.00 48.69 224 ILE A N 1
ATOM 1742 C CA . ILE A 1 224 ? 23.674 -0.819 10.634 1.00 48.69 224 ILE A CA 1
ATOM 1743 C C . ILE A 1 224 ? 23.258 -2.178 11.222 1.00 48.69 224 ILE A C 1
ATOM 1745 O O . ILE A 1 224 ? 22.943 -2.270 12.407 1.00 48.69 224 ILE A O 1
ATOM 1749 N N . LYS A 1 225 ? 23.303 -3.268 10.441 1.00 41.59 225 LYS A N 1
ATOM 1750 C CA . LYS A 1 225 ? 23.109 -4.618 10.976 1.00 41.59 225 LYS A CA 1
ATOM 1751 C C . LYS A 1 225 ? 24.289 -4.897 11.922 1.00 41.59 225 LYS A C 1
ATOM 1753 O O . LYS A 1 225 ? 25.417 -5.002 11.434 1.00 41.59 225 LYS A O 1
ATOM 1758 N N . PRO A 1 226 ? 24.098 -4.982 13.255 1.00 43.56 226 PRO A N 1
ATOM 1759 C CA . PRO A 1 226 ? 25.174 -5.459 14.107 1.00 43.56 226 PRO A CA 1
ATOM 1760 C C . PRO A 1 226 ? 25.570 -6.845 13.584 1.00 43.56 226 PRO A C 1
ATOM 1762 O O . PRO A 1 226 ? 24.682 -7.598 13.164 1.00 43.56 226 PRO A O 1
ATOM 1765 N N . PRO A 1 227 ? 26.866 -7.192 13.547 1.00 41.75 227 PRO A N 1
ATOM 1766 C CA . PRO A 1 227 ? 27.269 -8.527 13.147 1.00 41.75 227 PRO A CA 1
ATOM 1767 C C . PRO A 1 227 ? 26.531 -9.517 14.052 1.00 41.75 227 PRO A C 1
ATOM 1769 O O . PRO A 1 227 ? 26.763 -9.572 15.258 1.00 41.75 227 PRO A O 1
ATOM 1772 N N . LEU A 1 228 ? 25.613 -10.292 13.474 1.00 45.50 228 LEU A N 1
ATOM 1773 C CA . LEU A 1 228 ? 24.886 -11.372 14.148 1.00 45.50 228 LEU A CA 1
ATOM 1774 C C . LEU A 1 228 ? 25.812 -12.575 14.421 1.00 45.50 228 LEU A C 1
ATOM 1776 O O . LEU A 1 228 ? 25.410 -13.723 14.276 1.00 45.50 228 LEU A O 1
ATOM 1780 N N . LEU A 1 229 ? 27.067 -12.316 14.795 1.00 40.53 229 LEU A N 1
ATOM 1781 C CA . LEU A 1 229 ? 28.085 -13.326 15.077 1.00 40.53 229 LEU A CA 1
ATOM 1782 C C . LEU A 1 229 ? 28.757 -13.171 16.449 1.00 40.53 229 LEU A C 1
ATOM 1784 O O . LEU A 1 229 ? 29.683 -13.921 16.726 1.00 40.53 229 LEU A O 1
ATOM 1788 N N . GLU A 1 230 ? 28.286 -12.291 17.343 1.00 40.25 230 GLU A N 1
ATOM 1789 C CA . GLU A 1 230 ? 28.923 -12.152 18.670 1.00 40.25 230 GLU A CA 1
ATOM 1790 C C . GLU A 1 230 ? 27.993 -12.012 19.890 1.00 40.25 230 GLU A C 1
ATOM 1792 O O . GLU A 1 230 ? 28.452 -11.691 20.982 1.00 40.25 230 GLU A O 1
ATOM 1797 N N . TYR A 1 231 ? 26.710 -12.368 19.777 1.00 38.47 231 TYR A N 1
ATOM 1798 C CA . TYR A 1 231 ? 25.934 -12.760 20.963 1.00 38.47 231 TYR A CA 1
ATOM 1799 C C . TYR A 1 231 ? 25.819 -14.276 20.995 1.00 38.47 231 TYR A C 1
ATOM 1801 O O . TYR A 1 231 ? 24.876 -14.875 20.482 1.00 38.47 231 TYR A O 1
ATOM 1809 N N . GLY A 1 232 ? 26.854 -14.886 21.575 1.00 30.05 232 GLY A N 1
ATOM 1810 C CA . GLY A 1 232 ? 26.915 -16.309 21.849 1.00 30.05 232 GLY A CA 1
ATOM 1811 C C . GLY A 1 232 ? 25.695 -16.772 22.635 1.00 30.05 232 GLY A C 1
ATOM 1812 O O . GLY A 1 232 ? 25.501 -16.410 23.795 1.00 30.05 232 GLY A O 1
ATOM 1813 N N . VAL A 1 233 ? 24.910 -17.648 22.014 1.00 29.47 233 VAL A N 1
ATOM 1814 C CA . VAL A 1 233 ? 24.120 -18.620 22.760 1.00 29.47 233 VAL A CA 1
ATOM 1815 C C . VAL A 1 233 ? 25.129 -19.621 23.317 1.00 29.47 233 VAL A C 1
ATOM 1817 O O . VAL A 1 233 ? 25.522 -20.580 22.655 1.00 29.47 233 VAL A O 1
ATOM 1820 N N . PHE A 1 234 ? 25.612 -19.351 24.530 1.00 27.50 234 PHE A N 1
ATOM 1821 C CA . PHE A 1 234 ? 26.234 -20.377 25.352 1.00 27.50 234 PHE A CA 1
ATOM 1822 C C . PHE A 1 234 ? 25.181 -21.459 25.598 1.00 27.50 234 PHE A C 1
ATOM 1824 O O . PHE A 1 234 ? 24.251 -21.275 26.382 1.00 27.50 234 PHE A O 1
ATOM 1831 N N . TRP A 1 235 ? 25.336 -22.603 24.940 1.00 29.05 235 TRP A N 1
ATOM 1832 C CA . TRP A 1 235 ? 24.817 -23.850 25.476 1.00 29.05 235 TRP A CA 1
ATOM 1833 C C . TRP A 1 235 ? 25.594 -24.129 26.765 1.00 29.05 235 TRP A C 1
ATOM 1835 O O . TRP A 1 235 ? 26.747 -24.550 26.718 1.00 29.05 235 TRP A O 1
ATOM 1845 N N . LEU A 1 236 ? 24.992 -23.852 27.923 1.00 26.36 236 LEU A N 1
ATOM 1846 C CA . LEU A 1 236 ? 25.433 -24.476 29.167 1.00 26.36 236 LEU A CA 1
ATOM 1847 C C . LEU A 1 236 ? 24.887 -25.911 29.172 1.00 26.36 236 LEU A C 1
ATOM 1849 O O . LEU A 1 236 ? 23.666 -26.084 29.135 1.00 26.36 236 LEU A O 1
ATOM 1853 N N . PRO A 1 237 ? 25.746 -26.945 29.198 1.00 32.62 237 PRO A N 1
ATOM 1854 C CA . PRO A 1 237 ? 25.287 -28.311 29.363 1.00 32.62 237 PRO A CA 1
ATOM 1855 C C . PRO A 1 237 ? 24.821 -28.492 30.809 1.00 32.62 237 PRO A C 1
ATOM 1857 O O . PRO A 1 237 ? 25.595 -28.328 31.752 1.00 32.62 237 PRO A O 1
ATOM 1860 N N . LEU A 1 238 ? 23.555 -28.857 30.990 1.00 31.77 238 LEU A N 1
ATOM 1861 C CA . LEU A 1 238 ? 23.124 -29.532 32.207 1.00 31.77 238 LEU A CA 1
ATOM 1862 C C . LEU A 1 238 ? 23.654 -30.967 32.132 1.00 31.77 238 LEU A C 1
ATOM 1864 O O . LEU A 1 238 ? 23.048 -31.825 31.494 1.00 31.77 238 LEU A O 1
ATOM 1868 N N . HIS A 1 239 ? 24.804 -31.213 32.752 1.00 40.41 239 HIS A N 1
ATOM 1869 C CA . HIS A 1 239 ? 25.150 -32.552 33.212 1.00 40.41 239 HIS A CA 1
ATOM 1870 C C . HIS A 1 239 ? 24.659 -32.717 34.653 1.00 40.41 239 HIS A C 1
ATOM 1872 O O . HIS A 1 239 ? 24.800 -31.801 35.465 1.00 40.41 239 HIS A O 1
ATOM 1878 N N . ASN A 1 240 ? 24.079 -33.887 34.938 1.00 33.56 240 ASN A N 1
ATOM 1879 C CA . ASN A 1 240 ? 24.135 -34.479 36.277 1.00 33.56 240 ASN A CA 1
ATOM 1880 C C . ASN A 1 240 ? 25.592 -34.667 36.705 1.00 33.56 240 ASN A C 1
ATOM 1882 O O . ASN A 1 240 ? 26.396 -35.054 35.824 1.00 33.56 240 ASN A O 1
#

Sequence (240 aa):
MDKQCVNKGGAGAQLVAVKFIELCLRKPIESDLNQVIVNPILYRPTHSGDPFKRESTRPQRVLLVTAHPDDECLFFAPTIFGLANGSQLNDASQDGSIGQNNENELFSLCLSVGDADGLGHVRKEEYEKSLDVMGIKDTNRIALDDPYLQDSMEVSWDVDYIADVVADFVIHHNITTILSFDQGGVSDHPNHKIIPFGIQRMISAYPVYPPPKFYVLITVPLSIKPPLLEYGVFWLPLHN

Radius of gyration: 21.25 Å; chains: 1; bounding box: 52×61×71 Å

InterPro domains:
  IPR003737 N-acetylglucosaminyl phosphatidylinositol deacetylase-related [PF02585] (63-197)
  IPR003737 N-acetylglucosaminyl phosphatidylinositol deacetylase-related [PTHR12993] (47-223)
  IPR024078 Putative deacetylase LmbE-like domain superfamily [G3DSA:3.40.50.10320] (58-231)
  IPR024078 Putative deacetylase LmbE-like domain superfamily [SSF102588] (59-219)

Foldseek 3Di:
DDDDDDDDDDDDPPLPCQDKDWPPP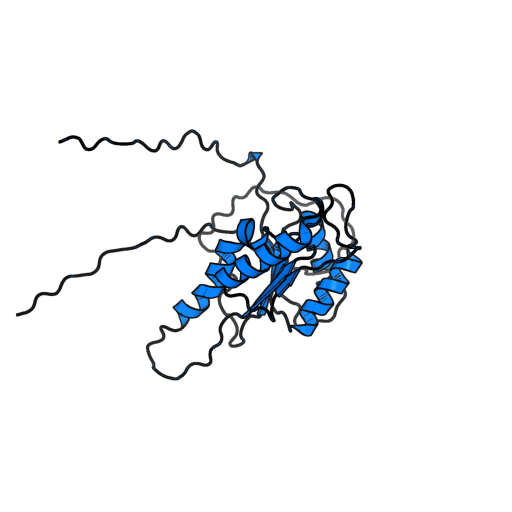PDDDDDDDDDPPPDPPPPPPPDDDDPVPDPDPAAAAEEEEAAEQPCCVVPPLSVLLCLQCVLVVVPPPPDPDPPPSSRHQYAYEHAALACPVPCSVVSQVSSVVVVVVSVHDPVRYDHDHDPQSYQDQPDAHDLCVLLVVVLVSCVVRVHQAYEAADLCLQVNRRSRNSNVSSVVCNQVPPPRVPRHTYIHRDHDDPVPPDPPPPPDPPPDDPDD

Organism: Lentinula edodes (NCBI:txid5353)

Secondary structure (DSSP, 8-state):
-------------------EEE----S---S--------------SS---TT---SSSPPEEEEEESSTTHIIIIIHHHHHHHHHHHHHTT--SS-S-----PPEEEEEES---GGGS-HHHHHHHHHHHHHHTT--GGGEEE---TTS---SSPPPPHHHHHHHHHHHHHHTT--EEEEE-TTTTT--HHHHHHHHHHHHHHHHS--SSPPEEEEEPPPPGGGS--TTSS---------